Protein AF-U2G4M2-F1 (afdb_monomer)

Secondary structure (DSSP, 8-state):
----------------SSSS------HHHHHHHHHHHHTS-HHHHGGGT----TTSTTHHHHHHHHHHHHTTTS-HHHHHHHHT-SS-SSHHHHHHHHHHHHHHHHHHHEETTEE-HHHIIIIIS-HHHHHHHHHHHTTS-TT----HHHHHHTT-SSS-HHHHHHHHHHHHHHHHTT-

Solvent-accessible surface area (backbone atoms only — not comparable to full-atom values): 10790 Å² total; per-residue (Å²): 134,87,84,88,84,81,84,80,88,76,76,80,81,79,88,76,82,91,88,84,76,87,67,76,68,50,73,66,56,47,50,53,48,51,56,61,52,72,76,46,59,64,84,78,51,45,68,79,79,48,90,80,61,82,88,44,89,54,36,55,42,54,47,47,52,50,48,52,62,76,43,62,94,45,53,75,68,54,38,51,53,44,44,68,42,92,70,60,91,45,72,64,46,41,50,47,15,57,49,44,54,49,42,52,50,48,58,74,27,28,51,97,42,30,45,9,52,49,14,16,58,73,70,64,45,52,75,66,54,19,52,53,50,49,56,57,62,66,71,49,61,92,86,60,54,65,45,74,70,39,57,53,54,39,72,34,46,87,61,52,71,68,56,46,54,50,54,40,51,57,31,31,55,53,42,60,76,72,107

Radius of gyration: 25.53 Å; Cα contacts (8 Å, |Δi|>4): 142; chains: 1; bounding box: 85×62×55 Å

Sequence (179 aa):
MITSINGLSNTPIQDNTIQKENAKMSKEQEKALIDKLMHKPLAEVLPKFIDIDESKEGWIADTINRIDNMLSDYTIQERRALSAKREPENMEEFRVRELQDYMDWLLTNSIDGKPTIVGKMVGLGTAEEEAELEAFVNSFSEDTMMSNDGAALFVRADLSIEEFKKLYREDVEKTTKRA

Organism: NCBI:txid1242966

pLDDT: mean 87.07, std 19.07, range [32.84, 98.5]

Nearest PDB structures (foldseek):
  4n83-assembly2_H  TM=1.861E-01  e=5.324E+00  Streptococcus sanguinis SK36
  8ivz-assembly1_A  TM=1.791E-01  e=6.243E+00  Mus musculus

Mean predicted aligned error: 8.98 Å

Foldseek 3Di:
DDDDDDDDDDDDDDPDDDPDDPPPQDLVRQQVVQVVLVPDDLVVVCVVQDDFDLVDDLRLVVLLVVLCVVCVVDDLVRLVVLLPDPGQSGVVSSSSNSSNVVSVVSVQQDDSSAGFLVSCLVPSNDPVSNVVSVVLVVVDDPPQDFDPVLVVNRRDRPDDPVRNSVVNVVRSVVVVVVD

Structure (mmCIF, N/CA/C/O backbone):
data_AF-U2G4M2-F1
#
_entry.id   AF-U2G4M2-F1
#
loop_
_atom_site.group_PDB
_atom_site.id
_atom_site.type_symbol
_atom_site.label_atom_id
_atom_site.label_alt_id
_atom_site.label_comp_id
_atom_site.label_asym_id
_atom_site.label_entity_id
_atom_site.label_seq_id
_atom_site.pdbx_PDB_ins_code
_atom_site.Cartn_x
_atom_site.Cartn_y
_atom_site.Cartn_z
_atom_site.occupancy
_atom_site.B_iso_or_equiv
_atom_site.auth_seq_id
_atom_site.auth_comp_id
_atom_site.auth_asym_id
_atom_site.auth_atom_id
_atom_site.pdbx_PDB_model_num
ATOM 1 N N . MET A 1 1 ? -57.299 -44.909 33.383 1.00 35.84 1 MET A N 1
ATOM 2 C CA . MET A 1 1 ? -56.088 -45.728 33.601 1.00 35.84 1 MET A CA 1
ATOM 3 C C . MET A 1 1 ? -54.958 -45.142 32.766 1.00 35.84 1 MET A C 1
ATOM 5 O O . MET A 1 1 ? -55.251 -44.705 31.663 1.00 35.84 1 ME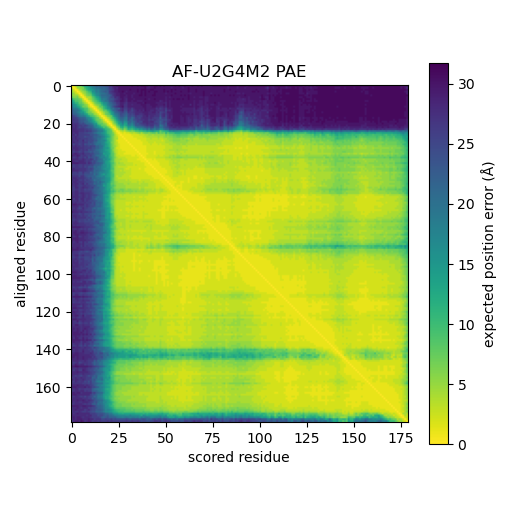T A O 1
ATOM 9 N N . ILE A 1 2 ? -53.727 -45.211 33.299 1.00 39.94 2 ILE A N 1
ATOM 10 C CA . ILE A 1 2 ? -52.399 -44.972 32.676 1.00 39.94 2 ILE A CA 1
ATOM 11 C C . ILE A 1 2 ? -52.089 -43.486 32.347 1.00 39.94 2 ILE A C 1
ATOM 13 O O . ILE A 1 2 ? -52.576 -42.965 31.356 1.00 39.94 2 ILE A O 1
ATOM 17 N N . THR A 1 3 ? -51.597 -42.674 33.297 1.00 35.78 3 THR A N 1
ATOM 18 C CA . THR A 1 3 ? -50.192 -42.351 33.697 1.00 35.78 3 THR A CA 1
ATOM 19 C C . THR A 1 3 ? -49.342 -41.549 32.700 1.00 35.78 3 THR A C 1
ATOM 21 O O . THR A 1 3 ? -49.205 -41.900 31.536 1.00 35.78 3 THR A O 1
ATOM 24 N N . SER A 1 4 ? -48.749 -40.485 33.252 1.00 35.25 4 SER A N 1
ATOM 25 C CA . SER A 1 4 ? -47.838 -39.476 32.708 1.00 35.25 4 SER A CA 1
ATOM 26 C C . SER A 1 4 ? -46.613 -39.998 31.956 1.00 35.25 4 SER A C 1
ATOM 28 O O . SER A 1 4 ? -46.071 -41.039 32.319 1.00 35.25 4 SER A O 1
ATOM 30 N N . ILE A 1 5 ? -46.062 -39.156 31.071 1.00 47.03 5 ILE A N 1
ATOM 31 C CA . ILE A 1 5 ? -44.608 -39.037 30.890 1.00 47.03 5 ILE A CA 1
ATOM 32 C C . ILE A 1 5 ? -44.240 -37.547 30.861 1.00 47.03 5 ILE A C 1
ATOM 34 O O . ILE A 1 5 ? -44.694 -36.783 30.013 1.00 47.03 5 ILE A O 1
ATOM 38 N N . ASN A 1 6 ? -43.448 -37.158 31.857 1.00 38.94 6 ASN A N 1
ATOM 39 C CA . ASN A 1 6 ? -42.778 -35.873 31.975 1.00 38.94 6 ASN A CA 1
ATOM 40 C C . ASN A 1 6 ? -41.720 -35.687 30.882 1.00 38.94 6 ASN A C 1
ATOM 42 O O . ASN A 1 6 ? -41.014 -36.628 30.541 1.00 38.94 6 ASN A O 1
ATOM 46 N N . GLY A 1 7 ? -41.497 -34.422 30.526 1.00 32.84 7 GLY A N 1
ATOM 47 C CA . GLY A 1 7 ? -40.146 -33.875 30.446 1.00 32.84 7 GLY A CA 1
ATOM 48 C C . GLY A 1 7 ? -39.425 -34.040 29.116 1.00 32.84 7 GLY A C 1
ATOM 49 O O . GLY A 1 7 ? -38.784 -35.050 28.871 1.00 32.84 7 GLY A O 1
ATOM 50 N N . LEU A 1 8 ? -39.390 -32.954 28.344 1.00 36.88 8 LEU A N 1
ATOM 51 C CA . LEU A 1 8 ? -38.169 -32.563 27.644 1.00 36.88 8 LEU A CA 1
ATOM 52 C C . LEU A 1 8 ? -38.069 -31.032 27.656 1.00 36.88 8 LEU A C 1
ATOM 54 O O . LEU A 1 8 ? -38.361 -30.334 26.691 1.00 36.88 8 LEU A O 1
ATOM 58 N N . SER A 1 9 ? -37.688 -30.504 28.816 1.00 42.22 9 SER A N 1
ATOM 59 C CA . SER A 1 9 ? -36.904 -29.277 28.874 1.00 42.22 9 SER A CA 1
ATOM 60 C C . SER A 1 9 ? -35.581 -29.559 28.174 1.00 42.22 9 SER A C 1
ATOM 62 O O . SER A 1 9 ? -34.857 -30.424 28.652 1.00 42.22 9 SER A O 1
ATOM 64 N N . ASN A 1 10 ? -35.268 -28.861 27.085 1.00 37.56 10 ASN A N 1
ATOM 65 C CA . ASN A 1 10 ? -33.899 -28.707 26.600 1.00 37.56 10 ASN A CA 1
ATOM 66 C C . ASN A 1 10 ? -33.789 -27.389 25.827 1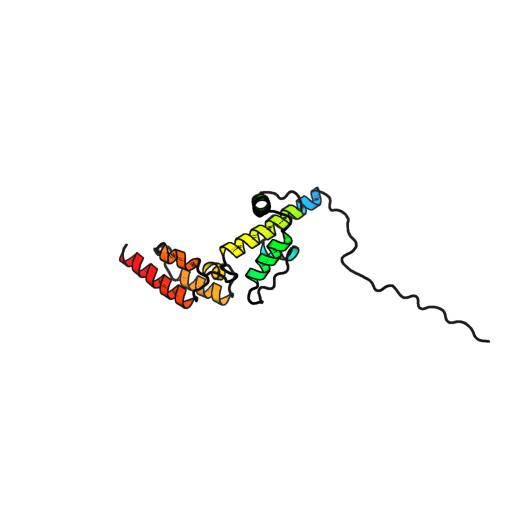.00 37.56 10 ASN A C 1
ATOM 68 O O . ASN A 1 10 ? -34.171 -27.296 24.667 1.00 37.56 10 ASN A O 1
ATOM 72 N N . THR A 1 11 ? -33.294 -26.400 26.577 1.00 42.75 11 THR A N 1
ATOM 73 C CA . THR A 1 11 ? -32.352 -25.344 26.178 1.00 42.75 11 THR A CA 1
ATOM 74 C C . THR A 1 11 ? -32.723 -24.412 25.011 1.00 42.75 11 THR A C 1
ATOM 76 O O . THR A 1 11 ? -32.863 -24.861 23.876 1.00 42.75 11 THR A O 1
ATOM 79 N N . PRO A 1 12 ? -32.751 -23.077 25.238 1.00 38.19 12 PRO A N 1
ATOM 80 C CA . PRO A 1 12 ? -32.568 -22.143 24.139 1.00 38.19 12 PRO A CA 1
ATOM 81 C C . PRO A 1 12 ? -31.202 -22.425 23.515 1.00 38.19 12 PRO A C 1
ATOM 83 O O . PRO A 1 12 ? -30.215 -22.630 24.228 1.00 38.19 12 PRO A O 1
ATOM 86 N N . ILE A 1 13 ? -31.189 -22.489 22.187 1.00 41.25 13 ILE A N 1
ATOM 87 C CA . ILE A 1 13 ? -29.991 -22.605 21.361 1.00 41.25 13 ILE A CA 1
ATOM 88 C C . ILE A 1 13 ? -28.964 -21.611 21.899 1.00 41.25 13 ILE A C 1
ATOM 90 O O . ILE A 1 13 ? -29.249 -20.425 22.053 1.00 41.25 13 ILE A O 1
ATOM 94 N N . GLN A 1 14 ? -27.806 -22.143 22.279 1.00 40.31 14 GLN A N 1
ATOM 95 C CA . GLN A 1 14 ? -26.695 -21.368 22.793 1.00 40.31 14 GLN A CA 1
ATOM 96 C C . GLN A 1 14 ? -26.196 -20.432 21.689 1.00 40.31 14 GLN A C 1
ATOM 98 O O . GLN A 1 14 ? -25.422 -20.843 20.829 1.00 40.31 14 GLN A O 1
ATOM 103 N N . ASP A 1 15 ? -26.613 -19.169 21.761 1.00 35.84 15 ASP A N 1
ATOM 104 C CA . ASP A 1 15 ? -25.840 -18.019 21.293 1.00 35.84 15 ASP A CA 1
ATOM 105 C C . ASP A 1 15 ? -24.542 -17.940 22.119 1.00 35.84 15 ASP A C 1
ATOM 107 O O . ASP A 1 15 ? -24.387 -17.134 23.035 1.00 35.84 15 ASP A O 1
ATOM 111 N N . ASN A 1 16 ? -23.609 -18.844 21.831 1.00 36.56 16 ASN A N 1
ATOM 112 C CA . ASN A 1 16 ? -22.211 -18.736 22.224 1.00 36.56 16 ASN A CA 1
ATOM 113 C C . ASN A 1 16 ? -21.488 -18.334 20.935 1.00 36.56 16 ASN A C 1
ATOM 115 O O . ASN A 1 16 ? -21.346 -19.138 20.024 1.00 36.56 16 ASN A O 1
ATOM 119 N N . THR A 1 17 ? -21.006 -17.114 20.748 1.00 40.06 17 THR A N 1
ATOM 120 C CA . THR A 1 17 ? -19.971 -16.446 21.542 1.00 40.06 17 THR A CA 1
ATOM 121 C C . THR A 1 17 ? -19.861 -15.030 20.950 1.00 40.06 17 THR A C 1
ATOM 123 O O . THR A 1 17 ? -20.016 -14.906 19.743 1.00 40.06 17 THR A O 1
ATOM 126 N N . ILE A 1 18 ? -19.576 -13.997 21.758 1.00 43.19 18 ILE A N 1
ATOM 127 C CA . ILE A 1 18 ? -19.378 -12.549 21.432 1.00 43.19 18 ILE A CA 1
ATOM 128 C C . ILE A 1 18 ? -20.391 -11.607 22.129 1.00 43.19 18 ILE A C 1
ATOM 130 O O . ILE A 1 18 ? -20.260 -10.391 22.070 1.00 43.19 18 ILE A O 1
ATOM 134 N N . GLN A 1 19 ? -21.327 -12.107 22.940 1.00 43.62 19 GLN A N 1
ATOM 135 C CA . GLN A 1 19 ? -22.073 -11.243 23.872 1.00 43.62 19 GLN A CA 1
ATOM 136 C C . GLN A 1 19 ? -22.001 -11.746 25.313 1.00 43.62 19 GLN A C 1
ATOM 138 O O . GLN A 1 19 ? -22.974 -12.283 25.831 1.00 43.62 19 GLN A O 1
ATOM 143 N N . LYS A 1 20 ? -20.841 -11.559 25.959 1.00 44.00 20 LYS A N 1
ATOM 144 C CA . LYS A 1 20 ? -20.689 -11.227 27.394 1.00 44.00 20 LYS A CA 1
ATOM 145 C C . LYS A 1 20 ? -19.230 -11.349 27.831 1.00 44.00 20 LYS A C 1
ATOM 147 O O . LYS A 1 20 ? -18.815 -12.382 28.331 1.00 44.00 20 LYS A O 1
ATOM 152 N N . GLU A 1 21 ? -18.504 -10.244 27.706 1.00 36.94 21 GLU A N 1
ATOM 153 C CA . GLU A 1 21 ? -17.535 -9.797 28.714 1.00 36.94 21 GLU A CA 1
ATOM 154 C C . GLU A 1 21 ? -17.258 -8.298 28.502 1.00 36.94 21 GLU A C 1
ATOM 156 O O . GLU A 1 21 ? -16.164 -7.869 28.172 1.00 36.94 21 GLU A O 1
ATOM 161 N N . ASN A 1 22 ? -18.278 -7.452 28.704 1.00 39.03 22 ASN A N 1
ATOM 162 C CA . ASN A 1 22 ? -18.056 -6.014 28.910 1.00 39.03 22 ASN A CA 1
ATOM 163 C C . ASN A 1 22 ? -17.601 -5.759 30.357 1.00 39.03 22 ASN A C 1
ATOM 165 O O . ASN A 1 22 ? -18.184 -4.948 31.079 1.00 39.03 22 ASN A O 1
ATOM 169 N N . ALA A 1 23 ? -16.542 -6.442 30.794 1.00 48.62 23 ALA A N 1
ATOM 170 C CA . ALA A 1 23 ? -15.658 -5.818 31.760 1.00 48.62 23 ALA A CA 1
ATOM 171 C C . ALA A 1 23 ? -14.931 -4.730 30.967 1.00 48.62 23 ALA A C 1
ATOM 173 O O . ALA A 1 23 ? -14.042 -5.035 30.177 1.00 48.62 23 ALA A O 1
ATOM 174 N N . LYS A 1 24 ? -15.365 -3.466 31.092 1.00 67.75 24 LYS A N 1
ATOM 175 C CA . LYS A 1 24 ? -14.583 -2.338 30.571 1.00 67.75 24 LYS A CA 1
ATOM 176 C C . LYS A 1 24 ? -13.182 -2.486 31.157 1.00 67.75 24 LYS A C 1
ATOM 178 O O . LYS A 1 24 ? -13.012 -2.359 32.368 1.00 67.75 24 LYS A O 1
ATOM 183 N N . MET A 1 25 ? -12.230 -2.829 30.298 1.00 76.44 25 MET A N 1
ATOM 184 C CA . MET A 1 25 ? -10.814 -2.883 30.620 1.00 76.44 25 MET A CA 1
ATOM 185 C C . MET A 1 25 ? -10.432 -1.588 31.351 1.00 76.44 25 MET A C 1
ATOM 187 O O . MET A 1 25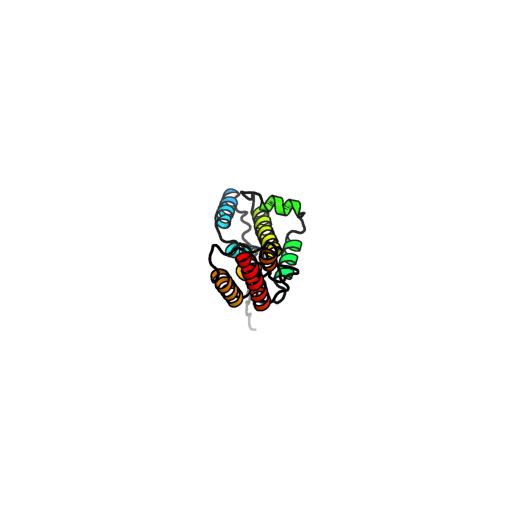 ? -10.929 -0.514 30.997 1.00 76.44 25 MET A O 1
ATOM 191 N N . SER A 1 26 ? -9.630 -1.673 32.418 1.00 87.88 26 SER A N 1
ATOM 192 C CA . SER A 1 26 ? -9.184 -0.457 33.110 1.00 87.88 26 SER A CA 1
ATOM 193 C C . SER A 1 26 ? -8.339 0.394 32.160 1.00 87.88 26 SER A C 1
ATOM 195 O O . SER A 1 26 ? -7.750 -0.130 31.214 1.00 87.88 26 SER A O 1
ATOM 197 N N . LYS A 1 27 ? -8.225 1.701 32.425 1.00 86.88 27 LYS A N 1
ATOM 198 C CA . LYS A 1 27 ? -7.385 2.587 31.602 1.00 86.88 27 LYS A CA 1
ATOM 199 C C . LYS A 1 27 ? -5.934 2.100 31.534 1.00 86.88 27 LYS A C 1
ATOM 201 O O . LYS A 1 27 ? -5.294 2.199 30.495 1.00 86.88 27 LYS A O 1
ATOM 206 N N . GLU A 1 28 ? -5.419 1.543 32.627 1.00 89.81 28 GLU A N 1
ATOM 207 C CA . GLU A 1 28 ? -4.067 0.985 32.703 1.00 89.81 28 GLU A CA 1
ATOM 208 C C . GLU A 1 28 ? -3.926 -0.292 31.871 1.00 89.81 28 GLU A C 1
ATOM 210 O O . GLU A 1 28 ? -2.920 -0.468 31.187 1.00 89.81 28 GLU A O 1
ATOM 215 N N . GLN A 1 29 ? -4.930 -1.172 31.905 1.00 91.12 29 GLN A N 1
ATOM 216 C CA . GLN A 1 29 ? -4.942 -2.387 31.091 1.00 91.12 29 GLN A CA 1
ATOM 217 C C . GLN A 1 29 ? -5.053 -2.056 29.596 1.00 91.12 29 GLN A C 1
ATOM 219 O O . GLN A 1 29 ? -4.346 -2.653 28.787 1.00 91.12 29 GLN A O 1
ATOM 224 N N . GLU A 1 30 ? -5.889 -1.078 29.240 1.00 90.88 30 GLU A N 1
ATOM 225 C CA . GLU A 1 30 ? -6.050 -0.605 27.864 1.00 90.88 30 GLU A CA 1
ATOM 226 C C . GLU A 1 30 ? -4.747 0.013 27.353 1.00 90.88 30 GLU A C 1
ATOM 228 O O . GLU A 1 30 ? -4.259 -0.365 26.289 1.00 90.88 30 GLU A O 1
ATOM 233 N N . LYS A 1 31 ? -4.105 0.865 28.161 1.00 91.44 31 LYS A N 1
ATOM 234 C CA . LYS A 1 31 ? -2.793 1.434 27.837 1.00 91.44 31 LYS A CA 1
ATOM 235 C C . LYS A 1 31 ? -1.724 0.355 27.641 1.00 91.44 31 LYS A C 1
ATOM 237 O O . LYS A 1 31 ? -0.950 0.438 26.693 1.00 91.44 31 LYS A O 1
ATOM 242 N N . ALA A 1 32 ? -1.684 -0.662 28.503 1.00 92.75 32 ALA A N 1
ATOM 243 C CA . ALA A 1 32 ? -0.735 -1.769 28.371 1.00 92.75 32 ALA A CA 1
ATOM 244 C C . ALA A 1 32 ? -0.987 -2.613 27.108 1.00 92.75 32 ALA A C 1
ATOM 246 O O . ALA A 1 32 ? -0.042 -3.112 26.495 1.00 92.75 32 ALA A O 1
ATOM 247 N N . LEU A 1 33 ? -2.251 -2.773 26.704 1.00 92.88 33 LEU A N 1
ATOM 248 C CA . LEU A 1 33 ? -2.598 -3.441 25.453 1.00 92.88 33 LEU A CA 1
ATOM 249 C C . LEU A 1 33 ? -2.154 -2.617 24.240 1.00 92.88 33 LEU A C 1
ATOM 251 O O . LEU A 1 33 ? -1.517 -3.182 23.355 1.00 92.88 33 LEU A O 1
ATOM 255 N N . ILE A 1 34 ? -2.449 -1.313 24.213 1.00 93.56 34 ILE A N 1
ATOM 256 C CA . ILE A 1 34 ? -2.015 -0.403 23.139 1.00 93.56 34 ILE A CA 1
ATOM 257 C C . ILE A 1 34 ? -0.494 -0.443 23.009 1.00 93.56 34 ILE A C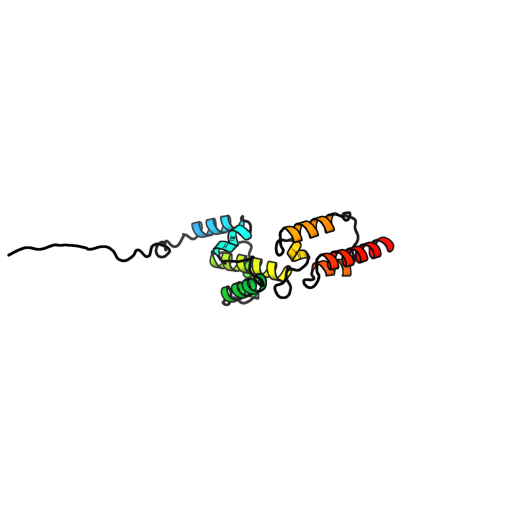 1
ATOM 259 O O . ILE A 1 34 ? 0.008 -0.693 21.918 1.00 93.56 34 ILE A O 1
ATOM 263 N N . ASP A 1 35 ? 0.236 -0.296 24.118 1.00 93.31 35 ASP A N 1
ATOM 264 C CA . ASP A 1 35 ? 1.700 -0.367 24.131 1.00 93.31 35 ASP A CA 1
ATOM 265 C C . ASP A 1 35 ? 2.201 -1.686 23.528 1.00 93.31 35 ASP A C 1
ATOM 267 O O . ASP A 1 35 ? 3.018 -1.690 22.610 1.00 93.31 35 ASP A O 1
ATOM 271 N N . LYS A 1 36 ? 1.629 -2.824 23.939 1.00 93.62 36 LYS A N 1
ATOM 272 C CA . LYS A 1 36 ? 1.977 -4.130 23.364 1.00 93.62 36 LYS A CA 1
ATOM 273 C C . LYS A 1 36 ? 1.695 -4.214 21.859 1.00 93.62 36 LYS A C 1
ATOM 275 O O . LYS A 1 36 ? 2.452 -4.875 21.149 1.00 93.62 36 LYS A O 1
ATOM 280 N N . LEU A 1 37 ? 0.602 -3.620 21.381 1.00 94.06 37 LEU A N 1
ATOM 281 C CA . LEU A 1 37 ? 0.229 -3.637 19.965 1.00 94.06 37 LEU A CA 1
ATOM 282 C C . LEU A 1 37 ? 1.110 -2.705 19.125 1.00 94.06 37 LEU A C 1
ATOM 284 O O . LEU A 1 37 ? 1.479 -3.094 18.025 1.00 94.06 37 LEU A O 1
ATOM 288 N N . MET A 1 38 ? 1.527 -1.550 19.653 1.00 92.00 38 MET A N 1
ATOM 289 C CA . MET A 1 38 ? 2.412 -0.611 18.945 1.00 92.00 38 MET A CA 1
ATOM 290 C C . MET A 1 38 ? 3.791 -1.196 18.611 1.00 92.00 38 MET A C 1
ATOM 292 O O . MET A 1 38 ? 4.458 -0.721 17.698 1.00 92.00 38 MET A O 1
ATOM 296 N N . HIS A 1 39 ? 4.228 -2.223 19.343 1.00 91.31 39 HIS A N 1
ATOM 297 C CA . HIS A 1 39 ? 5.494 -2.918 19.096 1.00 91.31 39 HIS A CA 1
ATOM 298 C C . HIS A 1 39 ? 5.364 -4.093 18.111 1.00 91.31 39 HIS A C 1
ATOM 300 O O . HIS A 1 39 ? 6.321 -4.849 17.931 1.00 91.31 39 HIS A O 1
ATOM 306 N N . LYS A 1 40 ? 4.187 -4.297 17.507 1.00 94.19 40 LYS A N 1
ATOM 307 C CA . LYS A 1 40 ? 3.950 -5.366 16.533 1.00 94.19 40 LYS A CA 1
ATOM 308 C C . LYS A 1 40 ? 3.999 -4.844 15.098 1.00 94.19 40 LYS A C 1
ATOM 310 O O . LYS A 1 40 ? 3.665 -3.686 14.864 1.00 94.19 40 LYS A O 1
ATOM 315 N N . PRO A 1 41 ? 4.362 -5.700 14.127 1.00 91.94 41 PRO A N 1
ATOM 316 C CA . PRO A 1 41 ? 4.184 -5.381 12.719 1.00 91.94 41 PRO A CA 1
ATOM 317 C C . PRO A 1 41 ? 2.718 -5.072 12.412 1.00 91.94 41 PRO A C 1
ATOM 319 O O . PRO A 1 41 ? 1.820 -5.757 12.907 1.00 91.94 41 PRO A O 1
ATOM 322 N N . LEU A 1 42 ? 2.490 -4.099 11.530 1.00 89.12 42 LEU A N 1
ATOM 323 C CA . LEU A 1 42 ? 1.153 -3.688 11.101 1.00 89.12 42 LEU A CA 1
ATOM 324 C C . LEU A 1 42 ? 0.322 -4.878 10.576 1.00 89.12 42 LEU A C 1
ATOM 326 O O . LEU A 1 42 ? -0.851 -5.004 10.914 1.00 89.12 42 LEU A O 1
ATOM 330 N N . ALA A 1 43 ? 0.951 -5.820 9.863 1.00 86.81 43 ALA A N 1
ATOM 331 C CA . ALA A 1 43 ? 0.315 -7.048 9.373 1.00 86.81 43 ALA A CA 1
ATOM 332 C C . ALA A 1 43 ? -0.249 -7.962 10.487 1.00 86.81 43 ALA A C 1
ATOM 334 O O . ALA A 1 43 ? -1.212 -8.689 10.260 1.00 86.81 43 ALA A O 1
ATOM 335 N N . GLU A 1 44 ? 0.299 -7.922 11.708 1.00 91.94 44 GLU A N 1
ATOM 336 C CA . GLU A 1 44 ? -0.249 -8.666 12.858 1.00 91.94 44 GLU A CA 1
ATOM 337 C C . GLU A 1 44 ? -1.387 -7.913 13.567 1.00 91.94 44 GLU A C 1
ATOM 339 O O . GLU A 1 44 ? -2.161 -8.501 14.335 1.00 91.94 44 GLU A O 1
ATOM 344 N N . VAL A 1 45 ? -1.457 -6.598 13.368 1.00 94.06 45 VAL A N 1
ATOM 345 C CA . VAL A 1 45 ? -2.391 -5.702 14.052 1.00 94.06 45 VAL A CA 1
ATOM 346 C C . VAL A 1 45 ? -3.649 -5.485 13.216 1.00 94.06 45 VAL A C 1
ATOM 348 O O . VAL A 1 45 ? -4.749 -5.620 13.752 1.00 94.06 45 VAL A O 1
ATOM 351 N N . LEU A 1 46 ? -3.502 -5.220 11.917 1.00 93.69 46 LEU A N 1
ATOM 352 C CA . LEU A 1 46 ? -4.598 -4.919 10.990 1.00 93.69 46 LEU A CA 1
ATOM 353 C C . LEU A 1 46 ? -5.757 -5.922 11.013 1.00 93.69 46 LEU A C 1
ATOM 355 O O . LEU A 1 46 ? -6.898 -5.456 11.075 1.00 93.69 46 LEU A O 1
ATOM 359 N N . PRO A 1 47 ? -5.530 -7.254 11.069 1.00 95.06 47 PRO A N 1
ATOM 360 C CA . PRO A 1 47 ? -6.622 -8.231 11.092 1.00 95.06 47 PRO A CA 1
ATOM 361 C C . PRO A 1 47 ? -7.571 -8.092 12.291 1.00 95.06 47 PRO A C 1
ATOM 363 O O . PRO A 1 47 ? -8.656 -8.668 12.305 1.00 95.06 47 PRO A O 1
ATOM 366 N N . LYS A 1 48 ? -7.185 -7.334 13.327 1.00 94.00 48 LYS A N 1
ATOM 367 C CA . LYS A 1 48 ? -8.059 -7.009 14.467 1.00 94.00 48 LYS A CA 1
ATOM 368 C C . LYS A 1 48 ? -9.133 -5.984 14.114 1.00 94.00 48 LYS A C 1
ATOM 370 O O . LYS A 1 48 ? -10.131 -5.897 14.827 1.00 94.00 48 LYS A O 1
ATOM 375 N N . PHE A 1 49 ? -8.907 -5.189 13.072 1.00 95.38 49 PHE A N 1
ATOM 376 C CA . PHE A 1 49 ? -9.744 -4.053 12.702 1.00 95.38 49 PHE A CA 1
ATOM 377 C C . PHE A 1 49 ? -10.410 -4.234 11.348 1.00 95.38 49 PHE A C 1
ATOM 379 O O . PHE A 1 49 ? -11.540 -3.784 11.183 1.00 95.38 49 PHE A O 1
ATOM 386 N N . ILE A 1 50 ? -9.739 -4.878 10.396 1.00 95.94 50 ILE A N 1
ATOM 387 C CA . ILE A 1 50 ? -10.235 -5.057 9.037 1.00 95.94 50 ILE A CA 1
ATOM 388 C C . ILE A 1 50 ? -9.837 -6.434 8.505 1.00 95.94 50 ILE A C 1
ATOM 390 O O . ILE A 1 50 ? -8.708 -6.878 8.678 1.00 95.94 50 ILE A O 1
ATOM 394 N N . ASP A 1 51 ? -10.790 -7.105 7.863 1.00 95.44 51 ASP A N 1
ATOM 395 C CA . ASP A 1 51 ? -10.551 -8.345 7.126 1.00 95.44 51 ASP A CA 1
ATOM 396 C C . ASP A 1 51 ? -10.252 -8.010 5.663 1.00 95.44 51 ASP A C 1
ATOM 398 O O . ASP A 1 51 ? -11.055 -7.326 5.014 1.00 95.44 51 ASP A O 1
ATOM 402 N N . ILE A 1 52 ? -9.106 -8.463 5.161 1.00 94.25 52 ILE A N 1
ATOM 403 C CA . ILE A 1 52 ? -8.587 -8.140 3.830 1.00 94.25 52 ILE A CA 1
ATOM 404 C C . ILE A 1 52 ? -8.360 -9.451 3.089 1.00 94.25 52 ILE A C 1
ATOM 406 O O . ILE A 1 52 ? -7.659 -10.339 3.564 1.00 94.25 52 ILE A O 1
ATOM 410 N N . ASP A 1 53 ? -8.957 -9.553 1.908 1.00 93.00 53 ASP A N 1
ATOM 411 C CA . ASP A 1 53 ? -8.800 -10.701 1.027 1.00 93.00 53 ASP A CA 1
ATOM 412 C C . ASP A 1 53 ? -7.947 -10.290 -0.173 1.00 93.00 53 ASP A C 1
ATOM 414 O O . ASP A 1 53 ? -8.468 -9.889 -1.215 1.00 93.00 53 ASP A O 1
ATOM 418 N N . GLU A 1 54 ? -6.628 -10.370 0.001 1.00 92.12 54 GLU A N 1
ATOM 419 C CA . GLU A 1 54 ? -5.632 -9.983 -1.011 1.00 92.12 54 GLU A CA 1
ATOM 420 C C . GLU A 1 54 ? -5.668 -10.883 -2.262 1.00 92.12 54 GLU A C 1
ATOM 422 O O . GLU A 1 54 ? -5.071 -10.559 -3.287 1.00 92.12 54 GLU A O 1
ATOM 427 N N . SER A 1 55 ? -6.407 -12.001 -2.221 1.00 90.81 55 SER A N 1
ATOM 428 C CA . SER A 1 55 ? -6.573 -12.896 -3.373 1.00 90.81 55 SER A CA 1
ATOM 429 C C . SER A 1 55 ? -7.553 -12.365 -4.426 1.00 90.81 55 SER A C 1
ATOM 431 O O . SER A 1 55 ? -7.590 -12.871 -5.551 1.00 90.81 55 SER A O 1
ATOM 433 N N . LYS A 1 56 ? -8.366 -11.359 -4.081 1.00 93.44 56 LYS A N 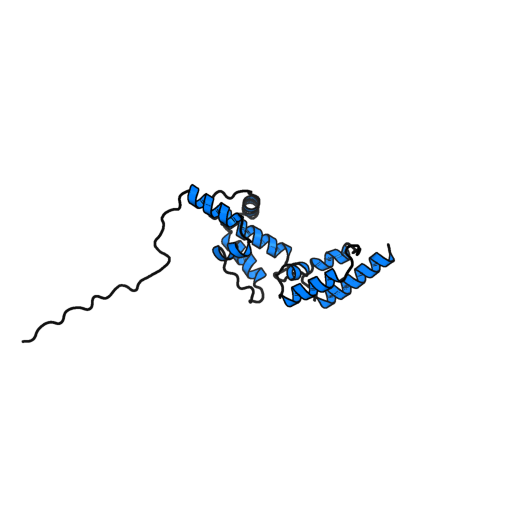1
ATOM 434 C CA . LYS A 1 56 ? -9.377 -10.795 -4.980 1.00 93.44 56 LYS A CA 1
ATOM 435 C C . LYS A 1 56 ? -8.786 -9.741 -5.901 1.00 93.44 56 LYS A C 1
ATOM 437 O O . LYS A 1 56 ? -8.077 -8.836 -5.476 1.00 93.44 56 LYS A O 1
ATOM 442 N N . GLU A 1 57 ? -9.163 -9.791 -7.173 1.00 91.50 57 GLU A N 1
ATOM 443 C CA . GLU A 1 57 ? -8.889 -8.682 -8.083 1.00 91.50 57 GLU A CA 1
ATOM 444 C C . GLU A 1 57 ? -9.516 -7.387 -7.538 1.00 91.50 57 GLU A C 1
ATOM 446 O O . GLU A 1 57 ? -10.667 -7.381 -7.106 1.00 91.50 57 GLU A O 1
ATOM 451 N N . GLY A 1 58 ? -8.748 -6.295 -7.536 1.00 94.94 58 GLY A N 1
ATOM 452 C CA . GLY A 1 58 ? -9.210 -4.998 -7.035 1.00 94.94 58 GLY A CA 1
ATOM 453 C C . GLY A 1 58 ? -9.229 -4.853 -5.509 1.00 94.94 58 GLY A C 1
ATOM 454 O O . GLY A 1 58 ? -9.692 -3.821 -5.020 1.00 94.94 58 GLY A O 1
ATOM 455 N N . TRP A 1 59 ? -8.688 -5.820 -4.752 1.00 97.00 59 TRP A N 1
ATOM 456 C CA . TRP A 1 59 ? -8.704 -5.798 -3.284 1.00 97.00 59 TRP A CA 1
ATOM 457 C C . TRP A 1 59 ? -8.140 -4.505 -2.677 1.00 97.00 59 TRP A C 1
ATOM 459 O O . TRP A 1 59 ? -8.633 -4.064 -1.641 1.00 97.00 59 TRP A O 1
ATOM 469 N N . ILE A 1 60 ? -7.151 -3.864 -3.314 1.00 98.12 60 ILE A N 1
ATOM 470 C CA . ILE A 1 60 ? -6.552 -2.611 -2.827 1.00 98.12 60 ILE A CA 1
ATOM 471 C C . ILE A 1 60 ? -7.585 -1.483 -2.830 1.00 98.12 60 ILE A C 1
ATOM 473 O O . ILE A 1 60 ? -7.784 -0.829 -1.807 1.00 98.12 60 ILE A O 1
ATOM 477 N N . ALA A 1 61 ? -8.270 -1.267 -3.959 1.00 97.88 61 ALA A N 1
ATOM 478 C CA . ALA A 1 61 ? -9.302 -0.235 -4.065 1.00 97.88 61 ALA A CA 1
ATOM 479 C C . ALA A 1 61 ? -10.457 -0.513 -3.095 1.00 97.88 61 ALA A C 1
ATOM 481 O O . ALA A 1 61 ? -10.917 0.392 -2.397 1.00 97.88 61 ALA A O 1
ATOM 482 N N . ASP A 1 62 ? -10.881 -1.773 -2.999 1.00 97.88 62 ASP A N 1
ATOM 483 C CA . ASP A 1 62 ? -11.917 -2.192 -2.057 1.00 97.88 62 ASP A CA 1
ATOM 484 C C . ASP A 1 62 ? -11.502 -1.937 -0.605 1.00 97.88 62 ASP A C 1
ATOM 486 O O . ASP A 1 62 ? -12.302 -1.456 0.198 1.00 97.88 62 ASP A O 1
ATOM 490 N N . THR A 1 63 ? -10.246 -2.208 -0.262 1.00 98.12 63 THR A N 1
ATOM 491 C CA . THR A 1 63 ? -9.717 -2.006 1.090 1.00 98.12 63 THR A CA 1
ATOM 492 C C . THR A 1 63 ? -9.623 -0.527 1.439 1.00 98.12 63 THR A C 1
ATOM 494 O O . THR A 1 63 ? -10.094 -0.136 2.507 1.00 98.12 63 THR A O 1
ATOM 497 N N . ILE A 1 64 ? -9.128 0.312 0.522 1.00 98.19 64 ILE A N 1
ATOM 498 C CA . ILE A 1 64 ? -9.126 1.776 0.670 1.00 98.19 64 ILE A CA 1
ATOM 499 C C . ILE A 1 64 ? -10.550 2.286 0.931 1.00 98.19 64 ILE A C 1
ATOM 501 O O . ILE A 1 64 ? -10.780 3.007 1.901 1.00 98.19 64 ILE A O 1
ATOM 505 N N . ASN A 1 65 ? -11.525 1.858 0.125 1.00 97.81 65 ASN A N 1
ATOM 506 C CA . ASN A 1 65 ? -12.923 2.266 0.283 1.00 97.81 65 ASN A CA 1
ATOM 507 C C . ASN A 1 65 ? -13.527 1.785 1.610 1.00 97.81 65 ASN A C 1
ATOM 509 O O . ASN A 1 65 ? -14.309 2.497 2.241 1.00 97.81 65 ASN A O 1
ATOM 513 N N . ARG A 1 66 ? -13.195 0.570 2.058 1.00 98.12 66 ARG A N 1
ATOM 514 C CA . ARG A 1 66 ? -13.669 0.046 3.348 1.00 98.12 66 ARG A CA 1
ATOM 515 C C . ARG A 1 66 ? -13.091 0.843 4.509 1.00 98.12 66 ARG A C 1
ATOM 517 O O . ARG A 1 66 ? -13.857 1.211 5.394 1.00 98.12 66 ARG A O 1
ATOM 524 N N . ILE A 1 67 ? -11.797 1.162 4.483 1.00 98.25 67 ILE A N 1
ATOM 525 C CA . ILE A 1 67 ? -11.167 2.011 5.502 1.00 98.25 67 ILE A CA 1
ATOM 526 C C . ILE A 1 67 ? -11.803 3.401 5.513 1.00 98.25 67 ILE A C 1
ATOM 528 O O . ILE A 1 67 ? -12.171 3.887 6.581 1.00 98.25 67 ILE A O 1
ATOM 532 N N . ASP A 1 68 ? -12.006 4.010 4.344 1.00 97.81 68 ASP A N 1
ATOM 533 C CA . ASP A 1 68 ? -12.603 5.343 4.253 1.00 97.81 68 ASP A CA 1
ATOM 534 C C . ASP A 1 68 ? -14.012 5.392 4.864 1.00 97.81 68 ASP A C 1
ATOM 536 O O . ASP A 1 68 ? -14.316 6.287 5.656 1.00 97.81 68 ASP A O 1
ATOM 540 N N . ASN A 1 69 ? -14.832 4.371 4.590 1.00 98.12 69 ASN A N 1
ATOM 541 C CA . ASN A 1 69 ? -16.149 4.202 5.206 1.00 98.12 69 ASN A CA 1
ATOM 542 C C . ASN A 1 69 ? -16.061 3.937 6.718 1.00 98.12 69 ASN A C 1
ATOM 544 O O . ASN A 1 69 ? -16.847 4.472 7.491 1.00 98.12 69 ASN A O 1
ATOM 548 N N . MET A 1 70 ? -15.109 3.114 7.160 1.00 97.81 70 MET A N 1
ATOM 549 C CA . MET A 1 70 ? -14.906 2.786 8.577 1.00 97.81 70 MET A CA 1
ATOM 550 C C . MET A 1 70 ? -14.427 3.968 9.422 1.00 97.81 70 MET A C 1
ATOM 552 O O . MET A 1 70 ? -14.551 3.915 10.650 1.00 97.81 70 MET A O 1
ATOM 556 N N . LEU A 1 71 ? -13.852 4.983 8.777 1.00 98.00 71 LEU A N 1
ATOM 557 C CA . LEU A 1 71 ? -13.335 6.204 9.385 1.00 98.00 71 LEU A CA 1
ATOM 558 C C . LEU A 1 71 ? -14.157 7.439 8.979 1.00 98.00 71 LEU A C 1
ATOM 560 O O . LEU A 1 71 ? -13.691 8.564 9.163 1.00 98.00 71 LEU A O 1
ATOM 564 N N . SER A 1 72 ? -15.367 7.265 8.430 1.00 97.75 72 SER A N 1
ATOM 565 C CA . SER A 1 72 ? -16.191 8.356 7.880 1.00 97.75 72 SER A CA 1
ATOM 566 C C . SER A 1 72 ? -16.554 9.442 8.895 1.00 97.75 72 SER A C 1
ATOM 568 O O . SER A 1 72 ? -16.808 10.578 8.505 1.00 97.75 72 SER A O 1
ATOM 570 N N . ASP A 1 73 ? -16.546 9.103 10.185 1.00 97.56 73 ASP A N 1
ATOM 571 C CA . ASP A 1 73 ? -16.805 10.039 11.287 1.00 97.56 73 ASP A CA 1
ATOM 572 C C . ASP A 1 73 ? -15.637 11.013 11.536 1.00 97.56 73 ASP A C 1
ATOM 574 O O . ASP A 1 73 ? -15.800 12.000 12.251 1.00 97.56 73 ASP A O 1
ATOM 578 N N . TYR A 1 74 ? -14.475 10.761 10.925 1.00 97.38 74 TYR A N 1
ATOM 579 C CA . TYR A 1 74 ? -13.281 11.597 10.989 1.00 97.38 74 TYR A CA 1
ATOM 580 C C . TYR A 1 74 ? -12.991 12.218 9.624 1.00 97.38 74 TYR A C 1
ATOM 582 O O . TYR A 1 74 ? -12.948 11.529 8.597 1.00 97.38 74 TYR A O 1
ATOM 590 N N . THR A 1 75 ? -12.674 13.507 9.607 1.00 97.56 75 THR A N 1
ATOM 591 C CA . THR A 1 75 ? -12.074 14.156 8.439 1.00 97.56 75 THR A CA 1
ATOM 592 C C . THR A 1 75 ? -10.678 13.589 8.162 1.00 97.56 75 THR A C 1
ATOM 594 O O . THR A 1 75 ? -9.979 13.136 9.067 1.00 97.56 75 THR A O 1
ATOM 597 N N . ILE A 1 76 ? -10.202 13.689 6.917 1.00 94.06 76 ILE A N 1
ATOM 598 C CA . ILE A 1 76 ? -8.839 13.256 6.553 1.00 94.06 76 ILE A CA 1
ATOM 599 C C . ILE A 1 76 ? -7.760 13.939 7.414 1.00 94.06 76 ILE A C 1
ATOM 601 O O . ILE A 1 76 ? -6.745 13.326 7.740 1.00 94.06 76 ILE A O 1
ATOM 605 N N . GLN A 1 77 ? -7.972 15.197 7.815 1.00 96.31 77 GLN A N 1
ATOM 606 C CA . GLN A 1 77 ? -7.035 15.908 8.688 1.00 96.31 77 GLN A CA 1
ATOM 607 C C . GLN A 1 77 ? -7.018 15.331 10.108 1.00 96.31 77 GLN A C 1
ATOM 609 O O . GLN A 1 77 ? -5.939 15.173 10.674 1.00 96.31 77 GLN A O 1
ATOM 614 N N . GLU A 1 78 ? -8.176 14.970 10.665 1.00 97.69 78 GLU A N 1
ATOM 615 C CA . GLU A 1 78 ? -8.266 14.335 11.986 1.00 97.69 78 GLU A CA 1
ATOM 616 C C . GLU A 1 78 ? -7.635 12.943 11.984 1.00 97.69 78 GLU A C 1
ATOM 618 O O . GLU A 1 78 ? -6.840 12.642 12.873 1.00 97.69 78 GLU A O 1
ATOM 623 N N . ARG A 1 79 ? -7.906 12.128 10.954 1.00 96.50 79 ARG A N 1
ATOM 624 C CA . ARG A 1 79 ? -7.283 10.803 10.800 1.00 96.50 79 ARG A CA 1
ATOM 625 C C . ARG A 1 79 ? -5.758 10.910 10.773 1.00 96.50 79 ARG A C 1
ATOM 627 O O . ARG A 1 79 ? -5.079 10.234 11.538 1.00 96.50 79 ARG A O 1
ATOM 634 N N . ARG A 1 80 ? -5.211 11.822 9.959 1.00 94.12 80 ARG A N 1
ATOM 635 C CA . ARG A 1 80 ? -3.758 12.058 9.865 1.00 94.12 80 ARG A CA 1
ATOM 636 C C . ARG A 1 80 ? -3.157 12.618 11.151 1.00 94.12 80 ARG A C 1
ATOM 638 O O . ARG A 1 80 ? -2.037 12.260 11.504 1.00 94.12 80 ARG A O 1
ATOM 645 N N . ALA A 1 81 ? -3.885 13.477 11.865 1.00 96.19 81 ALA A N 1
ATOM 646 C CA . ALA A 1 81 ? -3.450 13.968 13.168 1.00 96.19 81 ALA A CA 1
ATOM 647 C C . ALA A 1 81 ? -3.370 12.832 14.200 1.00 96.19 81 ALA A C 1
ATOM 649 O O . ALA A 1 81 ? -2.420 12.796 14.979 1.00 96.19 81 ALA A O 1
ATOM 650 N N . LEU A 1 82 ? -4.323 11.893 14.175 1.00 96.19 82 LEU A N 1
ATOM 651 C CA . LEU A 1 82 ? -4.310 10.691 15.011 1.00 96.19 82 LEU A CA 1
ATOM 652 C C . LEU A 1 82 ? -3.179 9.728 14.620 1.00 96.19 82 LEU A C 1
ATOM 654 O O . LEU A 1 82 ? -2.465 9.276 15.511 1.00 96.19 82 LEU A O 1
ATOM 658 N N . SER A 1 83 ? -2.933 9.497 13.324 1.00 93.19 83 SER A N 1
ATOM 659 C CA . SER A 1 83 ? -1.761 8.738 12.839 1.00 93.19 83 SER A CA 1
ATOM 660 C C . SER A 1 83 ? -0.436 9.302 13.339 1.00 93.19 83 SER A C 1
ATOM 662 O O . SER A 1 83 ? 0.456 8.564 13.754 1.00 93.19 83 SER A O 1
ATOM 664 N N . ALA A 1 84 ? -0.305 10.631 13.319 1.00 93.69 84 ALA A N 1
ATOM 665 C CA . ALA A 1 84 ? 0.913 11.323 13.721 1.00 93.69 84 ALA A CA 1
ATOM 666 C C . ALA A 1 84 ? 1.126 11.366 15.245 1.00 93.69 84 ALA A C 1
ATOM 668 O O . ALA A 1 84 ? 2.213 11.742 15.699 1.00 93.69 84 ALA A O 1
ATOM 669 N N . LYS A 1 85 ? 0.120 11.009 16.059 1.00 92.88 85 LYS A N 1
ATOM 670 C CA . LYS A 1 85 ? 0.292 10.926 17.513 1.00 92.88 85 LYS A CA 1
ATOM 671 C C . LYS A 1 85 ? 1.268 9.799 17.846 1.00 92.88 85 LYS A C 1
ATOM 673 O O . LYS A 1 85 ? 1.107 8.661 17.423 1.00 92.88 85 LYS A O 1
ATOM 678 N N . ARG A 1 86 ? 2.252 10.113 18.694 1.00 88.06 86 ARG A N 1
ATOM 679 C CA . ARG A 1 86 ? 3.219 9.124 19.191 1.00 88.06 86 ARG A CA 1
ATOM 680 C C . ARG A 1 86 ? 2.555 8.025 20.026 1.00 88.06 86 ARG A C 1
ATOM 682 O O . ARG A 1 86 ? 2.967 6.878 19.941 1.00 88.06 86 ARG A O 1
ATOM 689 N N . GLU A 1 87 ? 1.590 8.393 20.865 1.00 89.94 87 GLU A N 1
ATOM 690 C CA . GLU A 1 87 ? 0.901 7.482 21.781 1.00 89.94 87 GLU A CA 1
ATOM 691 C C . GLU A 1 87 ? -0.611 7.713 21.663 1.00 89.94 87 GLU A C 1
ATOM 693 O O . GLU A 1 87 ? -1.085 8.781 22.059 1.00 89.94 87 GLU A O 1
ATOM 698 N N . PRO A 1 88 ? -1.369 6.750 21.117 1.00 93.12 88 PRO A N 1
ATOM 699 C CA . PRO A 1 88 ? -2.826 6.799 21.123 1.00 93.12 88 PRO A CA 1
ATOM 700 C C . PRO A 1 88 ? -3.378 6.726 22.547 1.00 93.12 88 PRO A C 1
ATOM 702 O O . PRO A 1 88 ? -2.902 5.945 23.374 1.00 93.12 88 PRO A O 1
ATOM 705 N N . GLU A 1 89 ? -4.396 7.528 22.846 1.00 91.50 89 GLU A N 1
ATOM 706 C CA . GLU A 1 89 ? -4.922 7.646 24.214 1.00 91.50 89 GLU A CA 1
ATOM 707 C C . GLU A 1 89 ? -5.873 6.504 24.600 1.00 91.50 89 GLU A C 1
ATOM 709 O O . GLU A 1 89 ? -6.109 6.256 25.785 1.00 91.50 89 GLU A O 1
ATOM 714 N N . ASN A 1 90 ? -6.445 5.831 23.604 1.00 92.62 90 ASN A N 1
ATOM 715 C CA . ASN A 1 90 ? -7.404 4.743 23.754 1.00 92.62 90 ASN A CA 1
ATOM 716 C C . ASN A 1 90 ? -7.409 3.856 22.497 1.00 92.62 90 ASN A C 1
ATOM 718 O O . ASN A 1 90 ? -6.789 4.184 21.481 1.00 92.62 90 ASN A O 1
ATOM 722 N N . MET A 1 91 ? -8.115 2.727 22.565 1.00 92.94 91 MET A N 1
ATOM 723 C CA . MET A 1 91 ? -8.172 1.759 21.468 1.00 92.94 91 MET A CA 1
ATOM 724 C C . MET A 1 91 ? -8.820 2.306 20.193 1.00 92.94 91 MET A C 1
ATOM 726 O O . MET A 1 91 ? -8.498 1.805 19.118 1.00 92.94 91 MET A O 1
ATOM 730 N N . GLU A 1 92 ? -9.696 3.311 20.283 1.00 94.50 92 GLU A N 1
ATOM 731 C CA . GLU A 1 92 ? -10.290 3.928 19.092 1.00 94.50 92 GLU A CA 1
ATOM 732 C C . GLU A 1 92 ? -9.263 4.792 18.361 1.00 94.50 92 GLU A C 1
ATOM 734 O O . GLU A 1 92 ? -9.079 4.627 17.161 1.00 94.50 92 GLU A O 1
ATOM 739 N N . GLU A 1 93 ? -8.511 5.638 19.075 1.00 95.75 93 GLU A N 1
ATOM 740 C CA . GLU A 1 93 ? -7.412 6.395 18.460 1.00 95.75 93 GLU A CA 1
ATOM 741 C C . GLU A 1 93 ? -6.363 5.468 17.840 1.00 95.75 93 GLU A C 1
ATOM 743 O O . GLU A 1 93 ? -5.880 5.734 16.740 1.00 95.75 93 GLU A O 1
ATOM 748 N N . PHE A 1 94 ? -6.044 4.360 18.520 1.00 95.94 94 PHE A N 1
ATOM 749 C CA . PHE A 1 94 ? -5.134 3.347 17.993 1.00 95.94 94 PHE A CA 1
ATOM 750 C C . PHE A 1 94 ? -5.701 2.722 16.712 1.00 95.94 94 PHE A C 1
ATOM 752 O O . PHE A 1 94 ? -5.021 2.702 15.694 1.00 95.94 94 PHE A O 1
ATOM 759 N N . ARG A 1 95 ? -6.969 2.295 16.71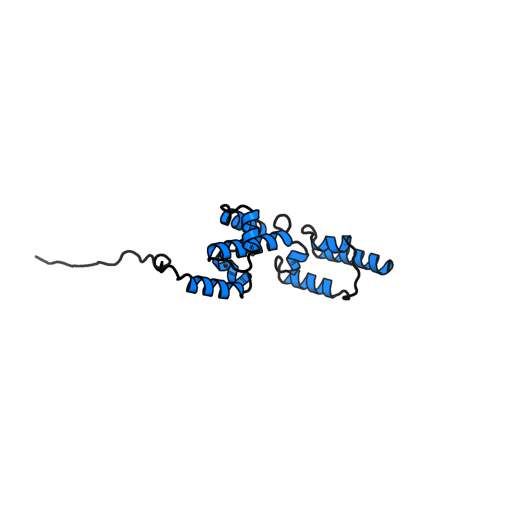2 1.00 96.56 95 ARG A N 1
ATOM 760 C CA . ARG A 1 95 ? -7.644 1.762 15.519 1.00 96.56 95 ARG A CA 1
ATOM 761 C C . ARG A 1 95 ? -7.610 2.749 14.348 1.00 96.56 95 ARG A C 1
ATOM 763 O O . ARG A 1 95 ? -7.287 2.338 13.235 1.00 96.56 95 ARG A O 1
ATOM 770 N N . VAL A 1 96 ? -7.955 4.018 14.579 1.00 97.69 96 VAL A N 1
ATOM 771 C CA . VAL A 1 96 ? -7.963 5.054 13.529 1.00 97.69 96 VAL A CA 1
ATOM 772 C C . VAL A 1 96 ? -6.569 5.223 12.938 1.00 97.69 96 VAL A C 1
ATOM 774 O O . VAL A 1 96 ? -6.438 5.245 11.717 1.00 97.69 96 VAL A O 1
ATOM 777 N N . ARG A 1 97 ? -5.541 5.281 13.793 1.00 96.31 97 ARG A N 1
ATOM 778 C CA . ARG A 1 97 ? -4.136 5.350 13.379 1.00 96.31 97 ARG A CA 1
ATOM 779 C C . ARG A 1 97 ? -3.740 4.171 12.495 1.00 96.31 97 ARG A C 1
ATOM 781 O O . ARG A 1 97 ? -3.312 4.396 11.374 1.00 96.31 97 ARG A O 1
ATOM 788 N N . GLU A 1 98 ? -3.920 2.933 12.953 1.00 96.25 98 GLU A N 1
ATOM 789 C CA . GLU A 1 98 ? -3.450 1.758 12.197 1.00 96.25 98 GLU A CA 1
ATOM 790 C C . GLU A 1 98 ? -4.173 1.615 10.845 1.00 96.25 98 GLU A C 1
ATOM 792 O O . GLU A 1 98 ? -3.561 1.257 9.839 1.00 96.25 98 GLU A O 1
ATOM 797 N N . LEU A 1 99 ? -5.472 1.934 10.795 1.00 97.94 99 LEU A N 1
ATOM 798 C CA . LEU A 1 99 ? -6.237 1.932 9.546 1.00 97.94 99 LEU A CA 1
ATOM 799 C C . LEU A 1 99 ? -5.793 3.059 8.599 1.00 97.94 99 LEU A C 1
ATOM 801 O O . LEU A 1 99 ? -5.658 2.823 7.399 1.00 97.94 99 LEU A O 1
ATOM 805 N N . GLN A 1 100 ? -5.548 4.266 9.118 1.00 97.38 100 GLN A N 1
ATOM 806 C CA . GLN A 1 100 ? -5.073 5.397 8.317 1.00 97.38 100 GLN A CA 1
ATOM 807 C C . GLN A 1 100 ? -3.650 5.161 7.792 1.00 97.38 100 GLN A C 1
ATOM 809 O O . GLN A 1 100 ? -3.409 5.393 6.609 1.00 97.38 100 GLN A O 1
ATOM 814 N N . ASP A 1 101 ? -2.743 4.647 8.626 1.00 95.81 101 ASP A N 1
ATOM 815 C CA . ASP A 1 101 ? -1.369 4.310 8.237 1.00 95.81 101 ASP A CA 1
ATOM 816 C C . ASP A 1 101 ? -1.362 3.280 7.100 1.00 95.81 101 ASP A C 1
ATOM 818 O O . ASP A 1 101 ? -0.632 3.430 6.117 1.00 95.81 101 ASP A O 1
ATOM 822 N N . TYR A 1 102 ? -2.225 2.262 7.181 1.00 97.00 102 TYR A N 1
ATOM 823 C CA . TYR A 1 102 ? -2.345 1.277 6.112 1.00 97.00 102 TYR A CA 1
ATOM 824 C C . TYR A 1 102 ? -2.963 1.855 4.834 1.00 97.00 102 TYR A C 1
ATOM 826 O O . TYR A 1 102 ? -2.464 1.588 3.743 1.00 97.00 102 TYR A O 1
ATOM 834 N N . MET A 1 103 ? -4.001 2.691 4.940 1.00 96.94 103 MET A N 1
ATOM 835 C CA . MET A 1 103 ? -4.578 3.381 3.780 1.00 96.94 103 MET A CA 1
ATOM 836 C C . MET A 1 103 ? -3.552 4.288 3.087 1.00 96.94 103 MET A C 1
ATOM 838 O O . MET A 1 103 ? -3.460 4.266 1.860 1.00 96.94 103 MET A O 1
ATOM 842 N N . ASP A 1 104 ? -2.754 5.049 3.841 1.00 96.56 104 ASP A N 1
ATOM 843 C CA . ASP A 1 104 ? -1.689 5.888 3.280 1.00 96.56 104 ASP A CA 1
ATOM 844 C C . ASP A 1 104 ? -0.579 5.035 2.636 1.00 96.56 104 ASP A C 1
ATOM 846 O O . ASP A 1 104 ? -0.068 5.394 1.569 1.00 96.56 104 ASP A O 1
ATOM 850 N N . TRP A 1 105 ? -0.243 3.875 3.215 1.00 96.31 105 TRP A N 1
ATOM 851 C CA . TRP A 1 105 ? 0.688 2.921 2.605 1.00 96.31 105 TRP A CA 1
ATOM 852 C C . TRP A 1 105 ? 0.157 2.361 1.279 1.00 96.31 105 TRP A C 1
ATOM 854 O O . TRP A 1 105 ? 0.890 2.362 0.287 1.00 96.31 105 TRP A O 1
ATOM 864 N N . LEU A 1 106 ? -1.120 1.966 1.217 1.00 97.56 106 LEU A N 1
ATOM 865 C CA . LEU A 1 106 ? -1.769 1.522 -0.021 1.00 97.56 106 LEU A CA 1
ATOM 866 C C . LEU A 1 106 ? -1.775 2.629 -1.082 1.00 97.56 106 LEU A C 1
ATOM 868 O O . LEU A 1 106 ? -1.396 2.382 -2.225 1.00 97.56 106 LEU A O 1
ATOM 872 N N . LEU A 1 107 ? -2.154 3.857 -0.716 1.00 96.88 107 LEU A N 1
ATOM 873 C CA . LEU A 1 107 ? -2.196 5.005 -1.633 1.00 96.88 107 LEU A CA 1
ATOM 874 C C . LEU A 1 107 ? -0.809 5.418 -2.142 1.00 96.88 107 LEU A C 1
ATOM 876 O O . LEU A 1 107 ? -0.684 5.906 -3.260 1.00 96.88 107 LEU A O 1
ATOM 880 N N . THR A 1 108 ? 0.237 5.220 -1.339 1.00 96.69 108 THR A N 1
ATOM 881 C CA . THR A 1 108 ? 1.624 5.497 -1.747 1.00 96.69 108 THR A CA 1
ATOM 882 C C . THR A 1 108 ? 2.130 4.473 -2.764 1.00 96.69 108 THR A C 1
ATOM 884 O O . THR A 1 108 ? 2.927 4.800 -3.642 1.00 96.69 108 THR A O 1
ATOM 887 N N . ASN A 1 109 ? 1.664 3.231 -2.653 1.00 98.19 109 ASN A N 1
ATOM 888 C CA . ASN A 1 109 ? 2.188 2.086 -3.393 1.00 98.19 109 ASN A CA 1
ATOM 889 C C . ASN A 1 109 ? 1.239 1.574 -4.489 1.00 98.19 109 ASN A C 1
ATOM 891 O O . ASN A 1 109 ? 1.510 0.553 -5.123 1.00 98.19 109 ASN A O 1
ATOM 895 N N . SER A 1 110 ? 0.136 2.277 -4.748 1.00 98.06 110 SER A N 1
ATOM 896 C CA . SER A 1 110 ? -0.823 1.920 -5.791 1.00 98.06 110 SER A CA 1
ATOM 897 C C . SER A 1 110 ? -1.391 3.148 -6.499 1.00 98.06 110 SER A C 1
ATOM 899 O O . SER A 1 110 ? -1.465 4.237 -5.937 1.00 98.06 110 SER A O 1
ATOM 901 N N . ILE A 1 111 ? -1.807 2.962 -7.751 1.00 97.31 111 ILE A N 1
ATOM 902 C CA . ILE A 1 111 ? -2.557 3.950 -8.535 1.00 97.31 111 ILE A CA 1
ATOM 903 C C . ILE A 1 111 ? -3.817 3.257 -9.038 1.00 97.31 111 ILE A C 1
ATOM 905 O O . ILE A 1 111 ? -3.739 2.165 -9.598 1.00 97.31 111 ILE A O 1
ATOM 909 N N . ASP A 1 112 ? -4.979 3.870 -8.809 1.00 95.19 112 ASP A N 1
ATOM 910 C CA . ASP A 1 112 ? -6.289 3.318 -9.182 1.00 95.19 112 ASP A CA 1
ATOM 911 C C . ASP A 1 112 ? -6.502 1.869 -8.693 1.00 95.19 112 ASP A C 1
ATOM 913 O O . ASP A 1 112 ? -7.070 1.028 -9.391 1.00 95.19 112 ASP A O 1
ATOM 917 N N . GLY A 1 113 ? -5.998 1.556 -7.493 1.00 94.88 113 GLY A N 1
ATOM 918 C CA . GLY A 1 113 ? -6.087 0.220 -6.894 1.00 94.88 113 GLY A CA 1
ATOM 919 C C . GLY A 1 113 ? -5.161 -0.830 -7.509 1.00 94.88 113 GLY A C 1
ATOM 920 O O . GLY A 1 113 ? -5.299 -2.011 -7.197 1.00 94.88 113 GLY A O 1
ATOM 921 N N . LYS A 1 114 ? -4.227 -0.430 -8.377 1.00 96.69 114 LYS A N 1
ATOM 922 C CA . LYS A 1 114 ? -3.215 -1.313 -8.967 1.00 96.69 114 LYS A CA 1
ATOM 923 C C . LYS A 1 114 ? -1.849 -1.045 -8.338 1.00 96.69 114 LYS A C 1
ATOM 925 O O . LYS A 1 114 ? -1.464 0.124 -8.261 1.00 96.69 114 LYS A O 1
ATOM 930 N N . PRO A 1 115 ? -1.098 -2.080 -7.923 1.00 97.69 115 PRO A N 1
ATOM 931 C CA . PRO A 1 115 ? 0.254 -1.906 -7.400 1.00 97.69 115 PRO A CA 1
ATOM 932 C C . PRO A 1 115 ? 1.155 -1.167 -8.392 1.00 97.69 115 PRO A C 1
ATOM 934 O O . PRO A 1 115 ? 1.174 -1.502 -9.580 1.00 97.69 115 PRO A O 1
ATOM 937 N N . THR A 1 116 ? 1.928 -0.196 -7.909 1.00 98.50 116 THR A N 1
ATOM 938 C CA . THR A 1 116 ? 3.052 0.357 -8.677 1.00 98.50 116 THR A CA 1
ATOM 939 C C . THR A 1 116 ? 4.196 -0.660 -8.752 1.00 98.50 116 THR A C 1
ATOM 941 O O . THR A 1 116 ? 4.153 -1.691 -8.080 1.00 98.50 116 THR A O 1
ATOM 944 N N . ILE A 1 117 ? 5.249 -0.385 -9.529 1.00 98.44 117 ILE A N 1
ATOM 945 C CA . ILE A 1 117 ? 6.464 -1.219 -9.505 1.00 98.44 117 ILE A CA 1
ATOM 946 C C . ILE A 1 117 ? 7.032 -1.317 -8.080 1.00 98.44 117 ILE A C 1
ATOM 948 O O . ILE A 1 117 ? 7.310 -2.420 -7.618 1.00 98.44 117 ILE A O 1
ATOM 952 N N . VAL A 1 118 ? 7.121 -0.201 -7.346 1.00 97.50 118 VAL A N 1
ATOM 953 C CA . VAL A 1 118 ? 7.514 -0.224 -5.923 1.00 97.50 118 VAL A CA 1
ATOM 954 C C . VAL A 1 118 ? 6.502 -0.984 -5.089 1.00 97.50 118 VAL A C 1
ATOM 956 O O . VAL A 1 118 ? 6.907 -1.794 -4.268 1.00 97.50 118 VAL A O 1
ATOM 959 N N . GLY A 1 119 ? 5.204 -0.788 -5.329 1.00 97.81 119 GLY A N 1
ATOM 960 C CA . GLY A 1 119 ? 4.161 -1.529 -4.630 1.00 97.81 119 GLY A CA 1
ATOM 961 C C . GLY A 1 119 ? 4.352 -3.037 -4.725 1.00 9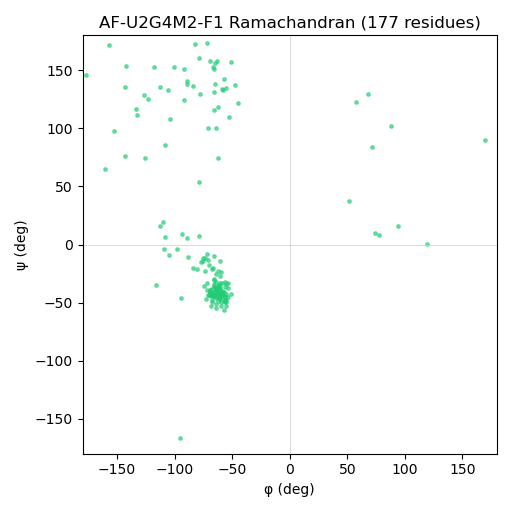7.81 119 GLY A C 1
ATOM 962 O O . GLY A 1 119 ? 4.289 -3.726 -3.710 1.00 97.81 119 GLY A O 1
ATOM 963 N N . LYS A 1 120 ? 4.668 -3.545 -5.919 1.00 97.69 120 LYS A N 1
ATOM 964 C CA . LYS A 1 120 ? 4.988 -4.963 -6.130 1.00 97.69 120 LYS A CA 1
ATOM 965 C C . LYS A 1 120 ? 6.214 -5.406 -5.333 1.00 97.69 120 LYS A C 1
ATOM 967 O O . LYS A 1 120 ? 6.177 -6.477 -4.749 1.00 97.69 120 LYS A O 1
ATOM 972 N N . MET A 1 121 ? 7.251 -4.571 -5.262 1.00 96.56 121 MET A N 1
ATOM 973 C CA . MET A 1 121 ? 8.473 -4.848 -4.492 1.00 96.56 121 MET A CA 1
ATOM 974 C C . MET A 1 121 ? 8.283 -4.821 -2.971 1.00 96.56 121 MET A C 1
ATOM 976 O O . MET A 1 121 ? 9.154 -5.296 -2.255 1.00 96.56 121 MET A O 1
ATOM 980 N N . VAL A 1 122 ? 7.200 -4.226 -2.465 1.00 95.19 122 VAL A N 1
ATOM 981 C CA . VAL A 1 122 ? 6.927 -4.133 -1.020 1.00 95.19 122 VAL A CA 1
ATOM 982 C C . VAL A 1 122 ? 5.744 -5.001 -0.585 1.00 95.19 122 VAL A C 1
ATOM 984 O O . VAL A 1 122 ? 5.169 -4.765 0.475 1.00 95.19 122 VAL A O 1
ATOM 987 N N . GLY A 1 123 ? 5.371 -5.992 -1.398 1.00 93.94 123 GLY A N 1
ATOM 988 C CA . GLY A 1 123 ? 4.369 -6.995 -1.036 1.00 93.94 123 GLY A CA 1
ATOM 989 C C . GLY A 1 123 ? 2.931 -6.695 -1.468 1.00 93.94 123 GLY A C 1
ATOM 990 O O . GLY A 1 123 ? 2.015 -7.335 -0.966 1.00 93.94 123 GLY A O 1
ATOM 991 N N . LEU A 1 124 ? 2.689 -5.751 -2.390 1.00 95.94 124 LEU A N 1
ATOM 992 C CA . LEU A 1 124 ? 1.371 -5.605 -3.043 1.00 95.94 124 LEU A CA 1
ATOM 993 C C . LEU A 1 124 ? 1.213 -6.465 -4.308 1.00 95.94 124 LEU A C 1
ATOM 995 O O . LEU A 1 124 ? 0.123 -6.525 -4.879 1.00 95.94 124 LEU A O 1
ATOM 999 N N . GLY A 1 125 ? 2.307 -7.056 -4.792 1.00 93.50 125 GLY A N 1
ATOM 1000 C CA . GLY A 1 125 ? 2.327 -7.986 -5.921 1.00 93.50 125 GLY A CA 1
ATOM 1001 C C . GLY A 1 125 ? 2.273 -9.442 -5.467 1.00 93.50 125 GLY A C 1
ATOM 1002 O O . GLY A 1 125 ? 2.004 -9.738 -4.305 1.00 93.50 125 GLY A O 1
ATOM 1003 N N . THR A 1 126 ? 2.555 -10.367 -6.384 1.00 94.31 126 THR A N 1
ATOM 1004 C CA . THR A 1 126 ? 2.839 -11.757 -5.987 1.00 94.31 126 THR A CA 1
ATOM 1005 C C . THR A 1 126 ? 4.272 -11.891 -5.469 1.00 94.31 126 THR A C 1
ATOM 1007 O O . THR A 1 126 ? 5.137 -11.074 -5.787 1.00 94.31 126 THR A O 1
ATOM 1010 N N . ALA A 1 127 ? 4.554 -12.960 -4.719 1.00 95.62 127 ALA A N 1
ATOM 1011 C CA . ALA A 1 127 ? 5.910 -13.252 -4.252 1.00 95.62 127 ALA A CA 1
ATOM 1012 C C . ALA A 1 127 ? 6.907 -13.425 -5.417 1.00 95.62 127 ALA A C 1
ATOM 1014 O O . ALA A 1 127 ? 8.078 -13.070 -5.296 1.00 95.62 127 ALA A O 1
ATOM 1015 N N . GLU A 1 128 ? 6.452 -13.952 -6.558 1.00 96.94 128 GLU A N 1
ATOM 1016 C CA . GLU A 1 128 ? 7.264 -14.062 -7.772 1.00 96.94 128 GLU A CA 1
ATOM 1017 C C . GLU A 1 128 ? 7.568 -12.692 -8.381 1.00 96.94 128 GLU A C 1
ATOM 1019 O O . GLU A 1 128 ? 8.712 -12.447 -8.757 1.00 96.94 128 GLU A O 1
ATOM 1024 N N . GLU A 1 129 ? 6.577 -11.795 -8.454 1.00 97.31 129 GLU A N 1
ATOM 1025 C CA . GLU A 1 129 ? 6.777 -10.426 -8.944 1.00 97.31 129 GLU A CA 1
ATOM 1026 C C . GLU A 1 129 ? 7.774 -9.655 -8.068 1.00 97.31 129 GLU A C 1
ATOM 1028 O O . GLU A 1 129 ? 8.662 -8.982 -8.596 1.00 97.31 129 GLU A O 1
ATOM 1033 N N . GLU A 1 130 ? 7.645 -9.771 -6.743 1.00 97.56 130 GLU A N 1
ATOM 1034 C CA . GLU A 1 130 ? 8.551 -9.159 -5.767 1.00 97.56 130 GLU A CA 1
ATOM 1035 C C . GLU A 1 130 ? 9.987 -9.663 -5.959 1.00 97.56 130 GLU A C 1
ATOM 1037 O O . GLU A 1 130 ? 10.896 -8.863 -6.191 1.00 97.56 130 GLU A O 1
ATOM 1042 N N . ALA A 1 131 ? 10.180 -10.986 -5.971 1.00 97.75 131 ALA A N 1
ATOM 1043 C CA . ALA A 1 131 ? 11.497 -11.597 -6.140 1.00 97.75 131 ALA A CA 1
ATOM 1044 C C . ALA A 1 131 ? 12.129 -11.270 -7.505 1.00 97.75 131 ALA A C 1
ATOM 1046 O O . ALA A 1 131 ? 13.338 -11.049 -7.605 1.00 97.75 131 ALA A O 1
ATOM 1047 N N . GLU A 1 132 ? 11.327 -11.230 -8.572 1.00 98.25 132 GLU A N 1
ATOM 1048 C CA . GLU A 1 132 ? 11.786 -10.891 -9.918 1.00 98.25 132 GLU A CA 1
ATOM 1049 C C . GLU A 1 132 ? 12.252 -9.430 -10.018 1.00 98.25 132 GLU A C 1
ATOM 1051 O O . GLU A 1 132 ? 13.290 -9.151 -10.633 1.00 98.25 132 GLU A O 1
ATOM 1056 N N . LEU A 1 133 ? 11.502 -8.499 -9.420 1.00 98.12 133 LEU A N 1
ATOM 1057 C CA . LEU A 1 133 ? 11.849 -7.079 -9.388 1.00 98.12 133 LEU A CA 1
ATOM 1058 C C . LEU A 1 133 ? 13.056 -6.811 -8.486 1.00 98.12 133 LEU A C 1
ATOM 1060 O O . LEU A 1 13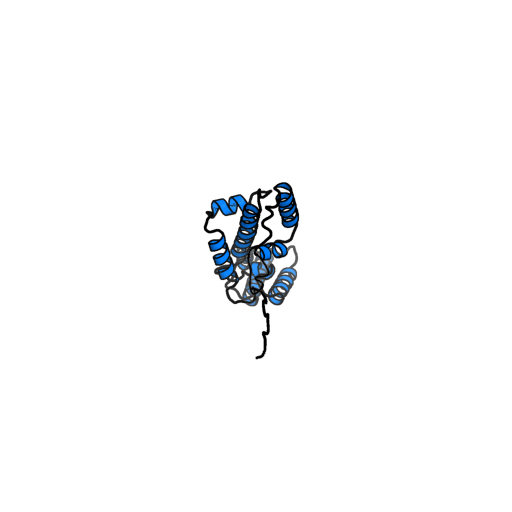3 ? 13.966 -6.091 -8.902 1.00 98.12 133 LEU A O 1
ATOM 1064 N N . GLU A 1 134 ? 13.106 -7.422 -7.301 1.00 96.19 134 GLU A N 1
ATOM 1065 C CA . GLU A 1 134 ? 14.241 -7.313 -6.381 1.00 96.19 134 GLU A CA 1
ATOM 1066 C C . GLU A 1 134 ? 15.529 -7.827 -7.037 1.00 96.19 134 GLU A C 1
ATOM 1068 O O . GLU A 1 134 ? 16.534 -7.114 -7.076 1.00 96.19 134 GLU A O 1
ATOM 1073 N N . ALA A 1 135 ? 15.499 -9.024 -7.634 1.00 97.75 135 ALA A N 1
ATOM 1074 C CA . ALA A 1 135 ? 16.658 -9.589 -8.324 1.00 97.75 135 ALA A CA 1
ATOM 1075 C C . ALA A 1 135 ? 17.122 -8.714 -9.498 1.00 97.75 135 ALA A C 1
ATOM 1077 O O . ALA A 1 135 ? 18.322 -8.593 -9.750 1.00 97.75 135 ALA A O 1
ATOM 1078 N N . PHE A 1 136 ? 16.188 -8.088 -10.221 1.00 97.69 136 PHE A N 1
ATOM 1079 C CA . PHE A 1 136 ? 16.525 -7.166 -11.299 1.00 97.69 136 PHE A CA 1
ATOM 1080 C C . PHE A 1 136 ? 17.196 -5.889 -10.784 1.00 97.69 136 PHE A C 1
ATOM 1082 O O . PHE A 1 136 ? 18.252 -5.527 -11.303 1.00 97.69 136 PHE A O 1
ATOM 1089 N N . VAL A 1 137 ? 16.635 -5.223 -9.773 1.00 93.75 137 VAL A N 1
ATOM 1090 C CA . VAL A 1 137 ? 17.218 -3.992 -9.209 1.00 93.75 137 VAL A CA 1
ATOM 1091 C C . VAL A 1 137 ? 18.587 -4.277 -8.587 1.00 93.75 137 VAL A C 1
ATOM 1093 O O . VAL A 1 137 ? 19.543 -3.553 -8.857 1.00 93.75 137 VAL A O 1
ATOM 1096 N N . ASN A 1 138 ? 18.726 -5.397 -7.876 1.00 94.56 138 ASN A N 1
ATOM 1097 C CA . ASN A 1 138 ? 19.993 -5.829 -7.279 1.00 94.56 138 ASN A CA 1
ATOM 1098 C C . ASN A 1 138 ? 21.026 -6.331 -8.305 1.00 94.56 138 ASN A C 1
ATOM 1100 O O . ASN A 1 138 ? 22.176 -6.582 -7.946 1.00 94.56 138 ASN A O 1
ATOM 1104 N N . SER A 1 139 ? 20.654 -6.492 -9.582 1.00 95.31 139 SER A N 1
ATOM 1105 C CA . SER A 1 139 ? 21.611 -6.834 -10.646 1.00 95.31 139 SER A CA 1
ATOM 1106 C C . SER A 1 139 ? 22.488 -5.651 -11.075 1.00 95.31 139 SER A C 1
ATOM 1108 O O . SER A 1 139 ? 23.502 -5.847 -11.750 1.00 95.31 139 SER A O 1
ATOM 1110 N N . PHE A 1 140 ? 22.116 -4.433 -10.680 1.00 92.88 140 PHE A N 1
ATOM 1111 C CA . PHE A 1 140 ? 22.894 -3.219 -10.890 1.00 92.88 140 PHE A CA 1
ATOM 1112 C C . PHE A 1 140 ? 23.806 -2.952 -9.684 1.00 92.88 140 PHE A C 1
ATOM 1114 O O . PHE A 1 140 ? 23.483 -3.317 -8.557 1.00 92.88 140 PHE A O 1
ATOM 1121 N N . SER A 1 141 ? 24.956 -2.306 -9.898 1.00 88.88 141 SER A N 1
ATOM 1122 C CA . SER A 1 141 ? 25.825 -1.895 -8.786 1.00 88.88 141 SER A CA 1
ATOM 1123 C C . SER A 1 141 ? 25.153 -0.821 -7.931 1.00 88.88 141 SER A C 1
ATOM 1125 O O . SER A 1 141 ? 24.403 -0.010 -8.469 1.00 88.88 141 SER A O 1
ATOM 1127 N N . GLU A 1 142 ? 25.492 -0.732 -6.644 1.00 84.94 142 GLU A N 1
ATOM 1128 C CA . GLU A 1 142 ? 24.994 0.338 -5.759 1.00 84.94 142 GLU A CA 1
ATOM 1129 C C . GLU A 1 142 ? 25.311 1.747 -6.298 1.00 84.94 142 GLU A C 1
ATOM 1131 O O . GLU A 1 142 ? 24.498 2.657 -6.169 1.00 84.94 142 GLU A O 1
ATOM 1136 N N . ASP A 1 143 ? 26.439 1.906 -7.001 1.00 86.12 143 ASP A N 1
ATOM 1137 C CA . ASP A 1 143 ? 26.856 3.167 -7.637 1.00 86.12 143 ASP A CA 1
ATOM 1138 C C . ASP A 1 143 ? 26.130 3.467 -8.966 1.00 86.12 143 ASP A C 1
ATOM 1140 O O . ASP A 1 143 ? 26.494 4.394 -9.698 1.00 86.12 143 ASP A O 1
ATOM 1144 N N . THR A 1 144 ? 25.119 2.672 -9.327 1.00 87.06 144 THR A N 1
ATOM 1145 C CA . THR A 1 144 ? 24.370 2.869 -10.570 1.00 87.06 144 THR A CA 1
ATOM 1146 C C . THR A 1 144 ? 23.598 4.177 -10.517 1.00 87.06 144 THR A C 1
ATOM 1148 O O . THR A 1 144 ? 22.666 4.353 -9.735 1.00 87.06 144 THR A O 1
ATOM 1151 N N . MET A 1 145 ? 23.958 5.099 -11.407 1.00 86.00 145 MET A N 1
ATOM 1152 C CA . MET A 1 145 ? 23.220 6.343 -11.578 1.00 86.00 145 MET A CA 1
ATOM 1153 C C . MET A 1 145 ? 21.950 6.095 -12.389 1.00 86.00 145 MET A C 1
ATOM 1155 O O . MET A 1 145 ? 22.013 5.571 -13.499 1.00 86.00 145 MET A O 1
ATOM 1159 N N . MET A 1 146 ? 20.810 6.554 -11.882 1.00 91.81 146 MET A N 1
ATOM 1160 C CA . MET A 1 146 ? 19.554 6.647 -12.631 1.00 91.81 146 MET A CA 1
ATOM 1161 C C . MET A 1 146 ? 19.110 8.107 -12.717 1.00 91.81 146 MET A C 1
ATOM 1163 O O . MET A 1 146 ? 19.458 8.923 -11.859 1.00 91.81 146 MET A O 1
ATOM 1167 N N . SER A 1 147 ? 18.369 8.455 -13.763 1.00 93.62 147 SER A N 1
ATOM 1168 C CA . SER A 1 147 ? 17.816 9.798 -13.915 1.00 93.62 147 SER A CA 1
ATOM 1169 C C . SER A 1 147 ? 16.515 9.948 -13.120 1.00 93.62 147 SER A C 1
ATOM 1171 O O . SER A 1 147 ? 15.954 8.975 -12.611 1.00 93.62 147 SER A O 1
ATOM 1173 N N . ASN A 1 148 ? 15.985 11.172 -13.056 1.00 94.94 148 ASN A N 1
ATOM 1174 C CA . ASN A 1 148 ? 14.646 11.404 -12.509 1.00 94.94 148 ASN A CA 1
ATOM 1175 C C . ASN A 1 148 ? 13.563 10.656 -13.303 1.00 94.94 148 ASN A C 1
ATOM 1177 O O . ASN A 1 148 ? 12.586 10.205 -12.711 1.00 94.94 148 ASN A O 1
ATOM 1181 N N . ASP A 1 149 ? 13.744 10.494 -14.618 1.00 94.94 149 ASP A N 1
ATOM 1182 C CA . ASP A 1 149 ? 12.810 9.737 -15.454 1.00 94.94 149 ASP A CA 1
ATOM 1183 C C . ASP A 1 149 ? 12.885 8.243 -15.115 1.00 94.94 149 ASP A C 1
ATOM 1185 O O . ASP A 1 149 ? 11.848 7.592 -15.009 1.00 94.94 149 ASP A O 1
ATOM 1189 N N . GLY A 1 150 ? 14.091 7.717 -14.862 1.00 95.00 150 GLY A N 1
ATOM 1190 C CA . GLY A 1 150 ? 14.299 6.351 -14.374 1.00 95.00 150 GLY A CA 1
ATOM 1191 C C . GLY A 1 150 ? 13.652 6.111 -13.011 1.00 95.00 150 GLY A C 1
ATOM 1192 O O . GLY A 1 150 ? 12.936 5.126 -12.832 1.00 95.00 150 GLY A O 1
ATOM 1193 N N . ALA A 1 151 ? 13.818 7.049 -12.075 1.00 95.25 151 ALA A N 1
ATOM 1194 C CA . ALA A 1 151 ? 13.157 7.003 -10.772 1.00 95.25 151 ALA A CA 1
ATOM 1195 C C . ALA A 1 151 ? 11.623 7.065 -10.896 1.00 95.25 151 ALA A C 1
ATOM 1197 O O . ALA A 1 151 ? 10.914 6.373 -10.170 1.00 95.25 151 ALA A O 1
ATOM 1198 N N . ALA A 1 152 ? 11.086 7.834 -11.847 1.00 96.94 152 ALA A N 1
ATOM 1199 C CA . ALA A 1 152 ? 9.644 7.933 -12.067 1.00 96.94 152 ALA A CA 1
ATOM 1200 C C . ALA A 1 152 ? 9.009 6.624 -12.577 1.00 96.94 152 ALA A C 1
ATOM 1202 O O . ALA A 1 152 ? 7.805 6.430 -12.412 1.00 96.94 152 ALA A O 1
ATOM 1203 N N . LEU A 1 153 ? 9.787 5.701 -13.157 1.00 97.94 153 LEU A N 1
ATOM 1204 C CA . LEU A 1 153 ? 9.272 4.395 -13.584 1.00 97.94 153 LEU A CA 1
ATOM 1205 C C . LEU A 1 153 ? 8.784 3.545 -12.400 1.00 97.94 153 LEU A C 1
ATOM 1207 O O . LEU A 1 153 ? 7.821 2.797 -12.541 1.00 97.94 153 LEU A O 1
ATOM 1211 N N . PHE A 1 154 ? 9.412 3.691 -11.233 1.00 97.44 154 PHE A N 1
ATOM 1212 C CA . PHE A 1 154 ? 9.109 2.922 -10.023 1.00 97.44 154 PHE A CA 1
ATOM 1213 C C . PHE A 1 154 ? 7.711 3.197 -9.452 1.00 97.44 154 PHE A C 1
ATOM 1215 O O . PHE A 1 154 ? 7.087 2.318 -8.860 1.00 97.44 154 PHE A O 1
ATOM 1222 N N . VAL A 1 155 ? 7.190 4.406 -9.659 1.00 97.19 155 VAL A N 1
ATOM 1223 C CA . VAL A 1 155 ? 5.871 4.821 -9.154 1.00 97.19 155 VAL A CA 1
ATOM 1224 C C . VAL A 1 155 ? 4.748 4.611 -10.172 1.00 97.19 155 VAL A C 1
ATOM 1226 O O . VAL A 1 155 ? 3.629 5.061 -9.956 1.00 97.19 155 VAL A O 1
ATOM 1229 N N . ARG A 1 156 ? 5.012 3.925 -11.291 1.00 97.81 156 ARG A N 1
ATOM 1230 C CA . ARG A 1 156 ? 3.993 3.608 -12.302 1.00 97.81 156 ARG A CA 1
ATOM 1231 C C . ARG A 1 156 ? 3.299 2.287 -12.001 1.00 97.81 156 ARG A C 1
ATOM 1233 O O . ARG A 1 156 ? 3.950 1.321 -11.618 1.00 97.81 156 ARG A O 1
ATOM 1240 N N . ALA A 1 157 ? 1.987 2.250 -12.228 1.00 97.19 157 ALA A N 1
ATOM 1241 C CA . ALA A 1 157 ? 1.153 1.047 -12.114 1.00 97.19 157 ALA A CA 1
ATOM 1242 C C . ALA A 1 157 ? 0.664 0.515 -13.475 1.00 97.19 157 ALA A C 1
ATOM 1244 O O . ALA A 1 157 ? -0.017 -0.505 -13.543 1.00 97.19 157 ALA A O 1
ATOM 1245 N N . ASP A 1 158 ? 0.975 1.217 -14.566 1.00 97.38 158 ASP A N 1
ATOM 1246 C CA . ASP A 1 158 ? 0.545 0.874 -15.923 1.00 97.38 158 ASP A CA 1
ATOM 1247 C C . ASP A 1 158 ? 1.611 0.118 -16.732 1.00 97.38 158 ASP A C 1
ATOM 1249 O O . ASP A 1 158 ? 1.342 -0.296 -17.856 1.00 97.38 158 ASP A O 1
ATOM 1253 N N . LEU A 1 159 ? 2.806 -0.075 -16.165 1.00 97.19 159 LEU A N 1
ATOM 1254 C CA . LEU A 1 159 ? 3.890 -0.843 -16.772 1.00 97.19 159 LEU A CA 1
ATOM 1255 C C . LEU A 1 159 ? 3.809 -2.319 -16.383 1.00 97.19 159 LEU A C 1
ATOM 1257 O O . LEU A 1 159 ? 3.645 -2.654 -15.208 1.00 97.19 159 LEU A O 1
ATOM 1261 N N . SER A 1 160 ? 4.037 -3.206 -17.351 1.00 97.12 160 SER A N 1
ATOM 1262 C CA . SER A 1 160 ? 4.458 -4.573 -17.032 1.00 97.12 160 SER A CA 1
ATOM 1263 C C . SER A 1 160 ? 5.887 -4.588 -16.469 1.00 97.12 160 SER A C 1
ATOM 1265 O O . SER A 1 160 ? 6.685 -3.683 -16.735 1.00 97.12 160 SER A O 1
ATOM 1267 N N . ILE A 1 161 ? 6.245 -5.644 -15.728 1.00 98.19 161 ILE A N 1
ATOM 1268 C CA . ILE A 1 161 ? 7.606 -5.819 -15.190 1.00 98.19 161 ILE A CA 1
ATOM 1269 C C . ILE A 1 161 ? 8.651 -5.808 -16.317 1.00 98.19 161 ILE A C 1
ATOM 1271 O O . ILE A 1 161 ? 9.692 -5.167 -16.191 1.00 98.19 161 ILE A O 1
ATOM 1275 N N . GLU A 1 162 ? 8.368 -6.444 -17.454 1.00 98.38 162 GLU A N 1
ATOM 1276 C CA . GLU A 1 162 ? 9.294 -6.476 -18.591 1.00 98.38 162 GLU A CA 1
ATOM 1277 C C . GLU A 1 162 ? 9.465 -5.107 -19.268 1.00 98.38 162 GLU A C 1
ATOM 1279 O O . GLU A 1 162 ? 10.586 -4.722 -19.620 1.00 98.38 162 GLU A O 1
ATOM 1284 N N . GLU A 1 163 ? 8.392 -4.323 -19.399 1.00 98.44 163 GLU A N 1
ATOM 1285 C CA . GLU A 1 163 ? 8.486 -2.944 -19.893 1.00 98.44 163 GLU A CA 1
ATOM 1286 C C . GLU A 1 163 ? 9.271 -2.054 -18.930 1.00 98.44 163 GLU A C 1
ATOM 1288 O O . GLU A 1 163 ? 10.146 -1.306 -19.374 1.00 98.44 163 GLU A O 1
ATOM 1293 N N . PHE A 1 164 ? 9.015 -2.173 -17.624 1.00 98.44 164 PHE A N 1
ATOM 1294 C CA . PHE A 1 164 ? 9.786 -1.486 -16.590 1.00 98.44 164 PHE A CA 1
ATOM 1295 C C . PHE A 1 164 ? 11.276 -1.815 -16.708 1.00 98.44 164 PHE A C 1
ATOM 1297 O O . PHE A 1 164 ? 12.098 -0.909 -16.854 1.00 98.44 164 PHE A O 1
ATOM 1304 N N . LYS A 1 165 ? 11.631 -3.103 -16.741 1.00 98.38 165 LYS A N 1
ATOM 1305 C CA . LYS A 1 165 ? 13.021 -3.558 -16.851 1.00 98.38 165 LYS A CA 1
ATOM 1306 C C . LYS A 1 165 ? 13.723 -3.021 -18.092 1.00 98.38 165 LYS A C 1
ATOM 1308 O O . LYS A 1 165 ? 14.907 -2.677 -18.044 1.00 98.38 165 LYS A O 1
ATOM 1313 N N . LYS A 1 166 ? 13.019 -2.986 -19.225 1.00 98.31 166 LYS A N 1
ATOM 1314 C CA . LYS A 1 166 ? 13.546 -2.435 -20.477 1.00 98.31 166 LYS A CA 1
ATOM 1315 C C . LYS A 1 166 ? 13.822 -0.938 -20.340 1.00 98.31 166 LYS A C 1
ATOM 1317 O O . LYS A 1 166 ? 14.947 -0.512 -20.587 1.00 98.31 166 LYS A O 1
ATOM 1322 N N . LEU A 1 167 ? 12.823 -0.160 -19.924 1.00 98.12 167 LEU A N 1
ATOM 1323 C CA . LEU A 1 167 ? 12.937 1.295 -19.791 1.00 98.12 167 LEU A CA 1
ATOM 1324 C C . LEU A 1 167 ? 13.994 1.695 -18.755 1.00 98.12 167 LEU A C 1
ATOM 1326 O O . LEU A 1 167 ? 14.761 2.624 -18.993 1.00 98.12 167 LEU A O 1
ATOM 1330 N N . TYR A 1 168 ? 14.078 0.962 -17.644 1.00 97.25 168 TYR A N 1
ATOM 1331 C CA . TYR A 1 168 ? 15.059 1.214 -16.595 1.00 9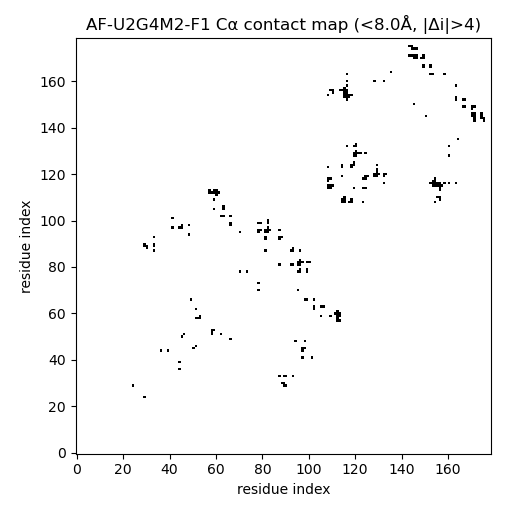7.25 168 TYR A CA 1
ATOM 1332 C C . TYR A 1 168 ? 16.494 0.959 -17.074 1.00 97.25 168 TYR A C 1
ATOM 1334 O O . TYR A 1 168 ? 17.367 1.799 -16.873 1.00 97.25 168 TYR A O 1
ATOM 1342 N N . ARG A 1 169 ? 16.740 -0.146 -17.797 1.00 96.31 169 ARG A N 1
ATOM 1343 C CA . ARG A 1 169 ? 18.048 -0.399 -18.432 1.00 96.31 169 ARG A CA 1
ATOM 1344 C C . ARG A 1 169 ? 18.432 0.707 -19.409 1.00 96.31 169 ARG A C 1
ATOM 1346 O O . ARG A 1 169 ? 19.566 1.177 -19.385 1.00 96.31 169 ARG A O 1
ATOM 1353 N N . GLU A 1 170 ? 17.492 1.139 -20.247 1.00 96.19 170 GLU A N 1
ATOM 1354 C CA . GLU A 1 170 ? 17.727 2.234 -21.191 1.00 96.19 170 GLU A CA 1
ATOM 1355 C C . GLU A 1 170 ? 18.061 3.558 -20.488 1.00 96.19 170 GLU A C 1
ATOM 1357 O O . GLU A 1 170 ? 18.847 4.342 -21.021 1.00 96.19 170 GLU A O 1
ATOM 1362 N N . ASP A 1 171 ? 17.465 3.829 -19.325 1.00 96.00 171 ASP A N 1
ATOM 1363 C CA . ASP A 1 171 ? 17.777 5.008 -18.514 1.00 96.00 171 ASP A CA 1
ATOM 1364 C C . ASP A 1 171 ? 19.187 4.930 -17.920 1.00 96.00 171 ASP A C 1
ATOM 1366 O O . ASP A 1 171 ? 20.003 5.822 -18.166 1.00 96.00 171 ASP A O 1
ATOM 1370 N N . VAL A 1 172 ? 19.500 3.824 -17.241 1.00 93.62 172 VAL A N 1
ATOM 1371 C CA . VAL A 1 172 ? 20.819 3.565 -16.647 1.00 93.62 172 VAL A CA 1
ATOM 1372 C C . VAL A 1 172 ? 21.930 3.651 -17.697 1.00 93.62 172 VAL A C 1
ATOM 1374 O O . VAL A 1 172 ? 22.953 4.300 -17.495 1.00 93.62 172 VAL A O 1
ATOM 1377 N N . GLU A 1 173 ? 21.740 3.067 -18.881 1.00 92.44 173 GLU A N 1
ATOM 1378 C CA . GLU A 1 173 ? 22.740 3.173 -19.947 1.00 92.44 173 GLU A CA 1
ATOM 1379 C C . GLU A 1 173 ? 22.967 4.618 -20.416 1.00 92.44 173 GLU A C 1
ATOM 1381 O O . GLU A 1 173 ? 24.087 4.984 -20.792 1.00 92.44 173 GLU A O 1
ATOM 1386 N N . LYS A 1 174 ? 21.915 5.446 -20.445 1.00 91.12 174 LYS A N 1
ATOM 1387 C CA . LYS A 1 174 ? 22.014 6.853 -20.861 1.00 91.12 174 LYS A CA 1
ATOM 1388 C C . LYS A 1 174 ? 22.732 7.693 -19.814 1.00 91.12 174 LYS A C 1
ATOM 1390 O O . LYS A 1 174 ? 23.490 8.581 -20.203 1.00 91.12 174 LYS A O 1
ATOM 1395 N N . THR A 1 175 ? 22.496 7.450 -18.530 1.00 87.44 175 THR A N 1
ATOM 1396 C CA . THR A 1 175 ? 23.156 8.172 -17.434 1.00 87.44 175 THR A CA 1
ATOM 1397 C C . THR A 1 175 ? 24.621 7.772 -17.320 1.00 87.44 175 THR A C 1
ATOM 1399 O O . THR A 1 175 ? 25.468 8.659 -17.267 1.00 87.44 175 THR A O 1
ATOM 1402 N N . THR A 1 176 ? 24.955 6.480 -17.417 1.00 79.06 176 THR A N 1
ATOM 1403 C CA . THR A 1 176 ? 26.354 6.017 -17.379 1.00 79.06 176 THR A CA 1
ATOM 1404 C C . THR A 1 176 ? 27.175 6.529 -18.564 1.00 79.06 176 THR A C 1
ATOM 1406 O O . THR A 1 176 ? 28.327 6.898 -18.387 1.00 79.06 176 THR A O 1
ATOM 1409 N N . LYS A 1 177 ? 26.607 6.616 -19.777 1.00 76.19 177 LYS A N 1
ATOM 1410 C CA . LYS A 1 177 ? 27.314 7.180 -20.951 1.00 76.19 177 LYS A CA 1
ATOM 1411 C C . LYS A 1 177 ? 27.514 8.701 -20.882 1.00 76.19 177 LYS A C 1
ATOM 1413 O O . LYS A 1 177 ? 28.223 9.250 -21.724 1.00 76.19 177 LYS A O 1
ATOM 1418 N N . ARG A 1 178 ? 26.832 9.387 -19.961 1.00 61.34 178 ARG A N 1
ATOM 1419 C CA . ARG A 1 178 ? 26.901 10.846 -19.768 1.00 61.34 178 ARG A CA 1
ATOM 1420 C C . ARG A 1 178 ? 27.712 11.255 -18.531 1.00 61.34 178 ARG A C 1
ATOM 1422 O O . ARG A 1 178 ? 27.938 12.454 -18.377 1.00 61.34 178 ARG A O 1
ATOM 1429 N N . ALA A 1 179 ? 28.091 10.298 -17.683 1.00 58.59 179 ALA A N 1
ATOM 1430 C CA . ALA A 1 179 ? 28.963 10.476 -16.522 1.00 58.59 179 ALA A CA 1
ATOM 1431 C C . ALA A 1 179 ? 30.442 10.408 -16.934 1.00 58.59 179 ALA A C 1
ATOM 1433 O O . ALA A 1 179 ? 31.239 11.168 -16.341 1.00 58.59 179 ALA A O 1
#